Protein AF-A0A2H0VUF0-F1 (afdb_monomer_lite)

Foldseek 3Di:
DDDDDDDDDDDDPDDDDPPPPPPPDDPDPPVPWDFPVVLVVVVLVVVVVVLVPDDPVVNVVLLVVLVVVCVVVCVPVDDDDPDDDDSSRSSSVVVLLVQLVCLQVLLCVLQVNGDRTAHHDDPCVVVQQQDADLLQHCDADPVRHGDGLVNFKGKHKDALSCFFQQSVQPVTQVVSQCVPDDPQFRQRHEDADDPQCCVVGGRDGDDHTWMKIKTLAFGPPQALDAPVVQQVSQVVSCVSVVAPKDFAAPSRVSRCQSSNCSRPVDGSHDQPDVVVVGRWAKEFHPDWGFDDPPPDPPPPPPDDPDDGDTFTWIWTGGDRHYIYIDGPSSGSHRRYGTMIMGID

Sequence (344 aa):
MASISNVAHVYSGRGYIPEDEEKEQEPVSRANWITPQKQLSLAKEMAYTKLDSLPDILKESVIDHAIKSASEDSNTFNARLKTIPSLQDLTIKRLLNLSPIMDWYKALNRLNILPKKIPPLPENILHILEGPCPIYGDQKKEDGTNFKVKDTHVLYLIPEELKSLNHFEREISKPYGQTNYFIFRNPLQFHYFRNEDRPEHGDKPFADTHWVLMSKDVLPCSRKKSWETQVDLVDNLAKKAFAKYKIPSLQEAFAVMLLHKVATGESLYQKGDCENGVRWTYTRVNETAKHPPRTGVWADDTRVNETAKNSHMIVGASFPNGVSVNSDYGRNDEHYGVAALRRF

pLDDT: mean 79.13, std 19.54, range [29.5, 98.19]

Radius of gyration: 22.96 Å; chains: 1; bounding box: 58×69×71 Å

Secondary structure (DSSP, 8-state):
------------------TTS----PPPPGGG-B-HHHHHHHHHHHHHHHHHTS-HHHHHHHHHHHHHHHHHGGGG--S--SSPPPHHHHHHHHHHHH-GGGHHHHHHHHTT---SSBPPPPTTHHHHHHSBPTTTTTPBPTTSPBPBHHHHEEEEEE-GGG-BHHHIIIIIIHHHHHHHS-TT--TTSBSS--TTTHHHHTSSBPPSSEEEEEESSPPTT-TT--HHHHHHHHHHHHHHHTS-EEPPPHHHHHHHHHHHHHHHSS-SSPPPPGGGT----EEEEEEEE-PPP-----TTS-------PPEEEEEE--SSS-BEEEE-TT---TTEEE--EEE-

Structure (mmCIF, N/CA/C/O backbone):
data_AF-A0A2H0VUF0-F1
#
_entry.id   AF-A0A2H0VUF0-F1
#
loop_
_atom_site.group_PDB
_atom_site.id
_atom_site.type_symbol
_atom_site.label_atom_id
_atom_site.label_alt_id
_atom_site.label_comp_id
_atom_site.label_asym_id
_atom_site.label_entity_id
_atom_site.label_seq_id
_atom_site.pdbx_PDB_ins_code
_atom_site.Cartn_x
_atom_site.Cartn_y
_atom_site.Cartn_z
_atom_site.occupancy
_atom_site.B_iso_or_equiv
_atom_site.auth_seq_id
_atom_site.auth_comp_id
_atom_site.auth_asym_id
_atom_site.auth_atom_id
_atom_site.pdbx_PDB_model_num
ATOM 1 N N . MET A 1 1 ? -10.910 -25.271 55.583 1.00 37.22 1 MET A N 1
ATOM 2 C CA . MET A 1 1 ? -10.229 -24.746 54.381 1.00 37.22 1 MET A CA 1
ATOM 3 C C . MET A 1 1 ? -11.091 -25.064 53.169 1.00 37.22 1 MET A C 1
ATOM 5 O O . MET A 1 1 ? -11.058 -26.192 52.705 1.00 37.22 1 MET A O 1
ATOM 9 N N . ALA A 1 2 ? -11.904 -24.114 52.709 1.00 31.16 2 ALA A N 1
ATOM 10 C CA . ALA A 1 2 ? -12.678 -24.242 51.476 1.00 31.16 2 ALA A CA 1
ATOM 11 C C . ALA A 1 2 ? -12.254 -23.095 50.553 1.00 31.16 2 ALA A C 1
ATOM 13 O O . ALA A 1 2 ? -12.378 -21.930 50.925 1.00 31.16 2 ALA A O 1
ATOM 14 N N . SER A 1 3 ? -11.662 -23.441 49.410 1.00 29.58 3 SER A N 1
ATOM 15 C CA . SER A 1 3 ? -11.181 -22.493 48.406 1.00 29.58 3 SER A CA 1
ATOM 16 C C . SER A 1 3 ? -12.311 -22.206 47.422 1.00 29.58 3 SER A C 1
ATOM 18 O O . SER A 1 3 ? -12.806 -23.122 46.766 1.00 29.58 3 SER A O 1
ATOM 20 N N . ILE A 1 4 ? -12.739 -20.947 47.351 1.00 30.83 4 ILE A N 1
ATOM 21 C CA . ILE A 1 4 ? -13.707 -20.457 46.369 1.00 30.83 4 ILE A CA 1
ATOM 22 C C . ILE A 1 4 ? -12.899 -19.973 45.161 1.00 30.83 4 ILE A C 1
ATOM 24 O O . ILE A 1 4 ? -12.195 -18.967 45.233 1.00 30.83 4 ILE A O 1
ATOM 28 N N . SER A 1 5 ? -12.974 -20.720 44.060 1.00 30.02 5 SER A N 1
ATOM 29 C CA . SER A 1 5 ? -12.427 -20.325 42.762 1.00 30.02 5 SER A CA 1
ATOM 30 C C . SER A 1 5 ? -13.420 -19.387 42.073 1.00 30.02 5 SER A C 1
ATOM 32 O O . SER A 1 5 ? -14.469 -19.816 41.598 1.00 30.02 5 SER A O 1
ATOM 34 N N . ASN A 1 6 ? -13.096 -18.093 42.045 1.00 29.50 6 ASN A N 1
ATOM 35 C CA . ASN A 1 6 ? -13.794 -17.110 41.223 1.00 29.50 6 ASN A CA 1
ATOM 36 C C . ASN A 1 6 ? -13.255 -17.187 39.790 1.00 29.50 6 ASN A C 1
ATOM 38 O O . ASN A 1 6 ? -12.194 -16.644 39.487 1.00 29.50 6 ASN A O 1
ATOM 42 N N . VAL A 1 7 ? -13.999 -17.846 38.904 1.00 31.95 7 VAL A N 1
ATOM 43 C CA . VAL A 1 7 ? -13.791 -17.748 37.457 1.00 31.95 7 VAL A CA 1
ATOM 44 C C . VAL A 1 7 ? -14.595 -16.551 36.959 1.00 31.95 7 VAL A C 1
ATOM 46 O O . VAL A 1 7 ? -15.813 -16.615 36.807 1.00 31.95 7 VAL A O 1
ATOM 49 N N . ALA A 1 8 ? -13.909 -15.431 36.737 1.00 30.67 8 ALA A N 1
ATOM 50 C CA . ALA A 1 8 ? -14.483 -14.279 36.059 1.00 30.67 8 ALA A CA 1
ATOM 51 C C . ALA A 1 8 ? -14.642 -14.607 34.565 1.00 30.67 8 ALA A C 1
ATOM 53 O O . ALA A 1 8 ? -13.665 -14.664 33.819 1.00 30.67 8 ALA A O 1
ATOM 54 N N . HIS A 1 9 ? -15.881 -14.822 34.124 1.00 30.23 9 HIS A N 1
ATOM 55 C CA . HIS A 1 9 ? -16.218 -14.831 32.704 1.00 30.23 9 HIS A CA 1
ATOM 56 C C . HIS A 1 9 ? -16.116 -13.402 32.161 1.00 30.23 9 HIS A C 1
ATOM 58 O O . HIS A 1 9 ? -17.008 -12.577 32.353 1.00 30.23 9 HIS A O 1
ATOM 64 N N . VAL A 1 10 ? -15.010 -13.111 31.479 1.00 34.31 10 VAL A N 1
ATOM 65 C CA . VAL A 1 10 ? -14.850 -11.886 30.694 1.00 34.31 10 VAL A CA 1
ATOM 66 C C . VAL A 1 10 ? -15.679 -12.040 29.418 1.00 34.31 10 VAL A C 1
ATOM 68 O O . VAL A 1 10 ? -15.301 -12.759 28.493 1.00 34.31 10 VAL A O 1
ATOM 71 N N . TYR A 1 11 ? -16.838 -11.383 29.383 1.00 32.16 11 TYR A N 1
ATOM 72 C CA . TYR A 1 11 ? -17.612 -11.187 28.161 1.00 32.16 11 TYR A CA 1
ATOM 73 C C . TYR A 1 11 ? -16.834 -10.243 27.234 1.00 32.16 11 TYR A C 1
ATOM 75 O O . TYR A 1 11 ? -16.715 -9.050 27.504 1.00 32.16 11 TYR A O 1
ATOM 83 N N . SER A 1 12 ? -16.293 -10.781 26.140 1.00 37.97 12 SER A N 1
ATOM 84 C CA . SER A 1 12 ? -15.781 -9.978 25.029 1.00 37.97 12 SER A CA 1
ATOM 85 C C . SER A 1 12 ? -16.974 -9.390 24.277 1.00 37.97 12 SER A C 1
ATOM 87 O O . SER A 1 12 ? -17.679 -10.085 23.545 1.00 37.97 12 SER A O 1
ATOM 89 N N . GLY A 1 13 ? -17.241 -8.105 24.503 1.00 34.88 13 GLY A N 1
ATOM 90 C CA . GLY A 1 13 ? -18.233 -7.351 23.746 1.00 34.88 13 GLY A CA 1
ATOM 91 C C . GLY A 1 13 ? -17.797 -7.241 22.289 1.00 34.88 13 GLY A C 1
ATOM 92 O O . GLY A 1 13 ? -17.068 -6.323 21.927 1.00 34.88 13 GLY A O 1
ATOM 93 N N . ARG A 1 14 ? -18.233 -8.181 21.445 1.00 39.56 14 ARG A N 1
ATOM 94 C CA . ARG A 1 14 ? -18.179 -8.004 19.993 1.00 39.56 14 ARG A CA 1
ATOM 95 C C . ARG A 1 14 ? -19.089 -6.831 19.652 1.00 39.56 14 ARG A C 1
ATOM 97 O O . ARG A 1 14 ? -20.293 -6.903 19.886 1.00 39.56 14 ARG A O 1
ATOM 104 N N . GLY A 1 15 ? -18.511 -5.754 19.124 1.00 39.97 15 GLY A N 1
ATOM 105 C CA . GLY A 1 15 ? -19.289 -4.718 18.455 1.00 39.97 15 GLY A CA 1
ATOM 106 C C . GLY A 1 15 ? -20.131 -5.380 17.368 1.00 39.97 15 GLY A C 1
ATOM 107 O O . GLY A 1 15 ? -19.592 -6.053 16.493 1.00 39.97 15 GLY A O 1
ATOM 108 N N . TYR A 1 16 ? -21.448 -5.255 17.487 1.00 37.12 16 TYR A N 1
ATOM 109 C CA . TYR A 1 16 ? -22.404 -5.720 16.494 1.00 37.12 16 TYR A CA 1
ATOM 110 C C . TYR A 1 16 ? -22.260 -4.826 15.258 1.00 37.12 16 TYR A C 1
ATOM 112 O O . TYR A 1 16 ? -22.666 -3.666 15.287 1.00 37.12 16 TYR A O 1
ATOM 120 N N . ILE A 1 17 ? -21.623 -5.340 14.207 1.00 47.91 17 ILE A N 1
ATOM 121 C CA . ILE A 1 17 ? -21.703 -4.764 12.863 1.00 47.91 17 ILE A CA 1
ATOM 122 C C . ILE A 1 17 ? -22.868 -5.500 12.189 1.00 47.91 17 ILE A C 1
ATOM 124 O O . ILE A 1 17 ? -22.832 -6.732 12.166 1.00 47.91 17 ILE A O 1
ATOM 128 N N . PRO A 1 18 ? -23.919 -4.807 11.717 1.00 44.19 18 PRO A N 1
ATOM 129 C CA . PRO A 1 18 ? -25.042 -5.456 11.051 1.00 44.19 18 PRO A CA 1
ATOM 130 C C . PRO A 1 18 ? -24.546 -6.291 9.863 1.00 44.19 18 PRO A C 1
ATOM 132 O O . PRO A 1 18 ? -23.874 -5.763 8.979 1.00 44.19 18 PRO A O 1
ATOM 135 N N . GLU A 1 19 ? -24.891 -7.581 9.836 1.00 51.00 19 GLU A N 1
ATOM 136 C CA . GLU A 1 19 ? -24.482 -8.533 8.784 1.00 51.00 19 GLU A CA 1
ATOM 137 C C . GLU A 1 19 ? -24.932 -8.106 7.369 1.00 51.00 19 GLU A C 1
ATOM 139 O O . GLU A 1 19 ? -24.391 -8.586 6.375 1.00 51.00 19 GLU A O 1
ATOM 144 N N . ASP A 1 20 ? -25.873 -7.161 7.268 1.00 44.78 20 ASP A N 1
ATOM 145 C CA . ASP A 1 20 ? -26.464 -6.702 6.009 1.00 44.78 20 ASP A CA 1
ATOM 146 C C . ASP A 1 20 ? -25.754 -5.498 5.350 1.00 44.78 20 ASP A C 1
ATOM 148 O O . ASP A 1 20 ? -26.046 -5.195 4.191 1.00 44.78 20 ASP A O 1
ATOM 152 N N . GLU A 1 21 ? -24.812 -4.818 6.023 1.00 47.69 21 GLU A N 1
ATOM 153 C CA . GLU A 1 21 ? -24.176 -3.587 5.498 1.00 47.69 21 GLU A CA 1
ATOM 154 C C . GLU A 1 21 ? -22.804 -3.788 4.827 1.00 47.69 21 GLU A C 1
ATOM 156 O O . GLU A 1 21 ? -22.289 -2.866 4.195 1.00 47.69 21 GLU A O 1
ATOM 161 N N . GLU A 1 22 ? -22.222 -4.989 4.877 1.00 51.69 22 GLU A N 1
ATOM 162 C CA . GLU A 1 22 ? -20.955 -5.300 4.191 1.00 51.69 22 GLU A CA 1
ATOM 163 C C . GLU A 1 22 ? -21.120 -6.327 3.063 1.00 51.69 22 GLU A C 1
ATOM 165 O O . GLU A 1 22 ? -20.242 -7.158 2.819 1.00 51.69 22 GLU A O 1
ATOM 170 N N . LYS A 1 23 ? -22.218 -6.246 2.294 1.00 54.22 23 LYS A N 1
ATOM 171 C CA . LYS A 1 23 ? -22.179 -6.809 0.937 1.00 54.22 23 LYS A CA 1
ATOM 172 C C . LYS A 1 23 ? -21.043 -6.118 0.201 1.00 54.22 23 LYS A C 1
ATOM 174 O O . LYS A 1 23 ? -21.065 -4.905 0.005 1.00 54.22 23 LYS A O 1
ATOM 179 N N . GLU A 1 24 ? -20.028 -6.902 -0.139 1.00 59.16 24 GLU A N 1
ATOM 180 C CA . GLU A 1 24 ? -18.867 -6.421 -0.866 1.00 59.16 24 GLU A CA 1
ATOM 181 C C . GLU A 1 24 ? -19.310 -5.587 -2.053 1.00 59.16 24 GLU A C 1
ATOM 183 O O . GLU A 1 24 ? -20.155 -6.010 -2.845 1.00 59.16 24 GLU A O 1
ATOM 188 N N . GLN A 1 25 ? -18.747 -4.387 -2.149 1.00 64.56 25 GLN A N 1
ATOM 189 C CA . GLN A 1 25 ? -19.034 -3.520 -3.268 1.00 64.56 25 GLN A CA 1
ATOM 190 C C . GLN A 1 25 ? -18.570 -4.243 -4.533 1.00 64.56 25 GLN A C 1
ATOM 192 O O . GLN A 1 25 ? -17.381 -4.530 -4.694 1.00 64.56 25 GLN A O 1
ATOM 197 N N . GLU A 1 26 ? -19.524 -4.600 -5.394 1.00 72.56 26 GLU A N 1
ATOM 198 C CA . GLU A 1 26 ? -19.204 -5.189 -6.686 1.00 72.56 26 GLU A CA 1
ATOM 199 C C . GLU A 1 26 ? -18.249 -4.259 -7.445 1.00 72.56 26 GLU A C 1
ATOM 201 O O . GLU A 1 26 ? -18.339 -3.032 -7.300 1.00 72.56 26 GLU A O 1
ATOM 206 N N . PRO A 1 27 ? -17.329 -4.816 -8.255 1.00 74.56 27 PRO A N 1
ATOM 207 C CA . PRO A 1 27 ? -16.380 -4.012 -9.004 1.00 74.56 27 PRO A CA 1
ATOM 208 C C . PRO A 1 27 ? -17.119 -2.937 -9.801 1.00 74.56 27 PRO A C 1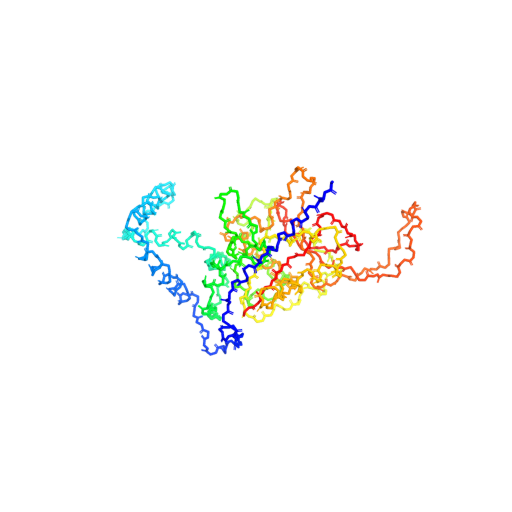
ATOM 210 O O . PRO A 1 27 ? -17.944 -3.220 -10.673 1.00 74.56 27 PRO A O 1
ATOM 213 N N . VAL A 1 28 ? -16.819 -1.676 -9.485 1.00 80.31 28 VAL A N 1
ATOM 214 C CA . VAL A 1 28 ? -17.495 -0.535 -10.094 1.00 80.31 28 VAL A CA 1
ATOM 215 C C . VAL A 1 28 ? -17.166 -0.506 -11.583 1.00 80.31 28 VAL A C 1
ATOM 217 O O . VAL A 1 28 ? -16.003 -0.373 -11.977 1.00 80.31 28 VAL A O 1
ATOM 220 N N . SER A 1 29 ? -18.205 -0.588 -12.418 1.00 87.19 29 SER A N 1
ATOM 221 C CA . SER A 1 29 ? -18.072 -0.474 -13.872 1.00 87.19 29 SER A CA 1
ATOM 222 C C . SER A 1 29 ? -17.232 0.747 -14.255 1.00 87.19 29 SER A C 1
ATOM 224 O O . SER A 1 29 ? -17.455 1.849 -13.744 1.00 87.19 29 SER A O 1
ATOM 226 N N . ARG A 1 30 ? -16.309 0.581 -15.217 1.00 89.62 30 ARG A N 1
ATOM 227 C CA . ARG A 1 30 ? -15.470 1.676 -15.748 1.00 89.62 30 ARG A CA 1
ATOM 228 C C . ARG A 1 30 ? -16.295 2.871 -16.250 1.00 89.62 30 ARG A C 1
ATOM 230 O O . ARG A 1 30 ? -15.797 3.996 -16.271 1.00 89.62 30 ARG A O 1
ATOM 237 N N . ALA A 1 31 ? -17.561 2.656 -16.617 1.00 89.69 31 ALA A N 1
ATOM 238 C CA . ALA A 1 31 ? -18.488 3.726 -16.988 1.00 89.69 31 ALA A CA 1
ATOM 239 C C . ALA A 1 31 ? -18.742 4.727 -15.843 1.00 89.69 31 ALA A C 1
ATOM 241 O O . ALA A 1 31 ? -18.907 5.919 -16.102 1.00 89.69 31 ALA A O 1
ATOM 242 N N . ASN A 1 32 ? -18.696 4.259 -14.592 1.00 92.31 32 ASN A N 1
ATOM 243 C CA . ASN A 1 32 ? -18.961 5.041 -13.382 1.00 92.31 32 ASN A CA 1
ATOM 244 C C . ASN A 1 32 ? -17.692 5.660 -12.772 1.00 92.31 32 ASN A C 1
ATOM 246 O O . ASN A 1 32 ? -17.761 6.329 -11.742 1.00 92.31 32 ASN A O 1
ATOM 250 N N . TRP A 1 33 ? -16.526 5.453 -13.392 1.00 95.81 33 TRP A N 1
ATOM 251 C CA . TRP A 1 33 ? -15.281 6.056 -12.928 1.00 95.81 33 TRP A CA 1
ATOM 252 C C . TRP A 1 33 ? -15.316 7.578 -13.063 1.00 95.81 33 TRP A C 1
ATOM 254 O O . TRP A 1 33 ? -15.794 8.139 -14.056 1.00 95.81 33 TRP A O 1
ATOM 264 N N . ILE A 1 34 ? -14.753 8.251 -12.065 1.00 96.12 34 ILE A N 1
ATOM 265 C CA . ILE A 1 34 ? -14.745 9.708 -11.944 1.00 96.12 34 ILE A CA 1
ATOM 266 C C . ILE A 1 34 ? -13.346 10.269 -12.187 1.00 96.12 34 ILE A C 1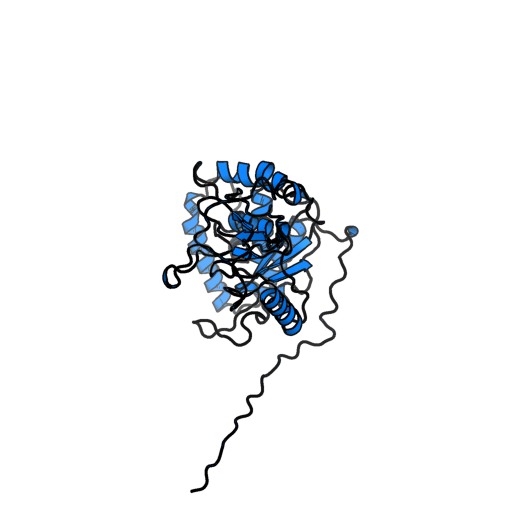
ATOM 268 O O . ILE A 1 34 ? -12.363 9.537 -12.204 1.00 96.12 34 ILE A O 1
ATOM 272 N N . THR A 1 35 ? -13.228 11.578 -12.398 1.00 96.06 35 THR A N 1
ATOM 273 C CA . THR A 1 35 ? -11.907 12.212 -12.500 1.00 96.06 35 THR A CA 1
ATOM 274 C C . THR A 1 35 ? -11.255 12.317 -11.116 1.00 96.06 35 THR A C 1
ATOM 276 O O . THR A 1 35 ? -11.971 12.475 -10.118 1.00 96.06 35 THR A O 1
ATOM 279 N N . PRO A 1 36 ? -9.911 12.319 -11.018 1.00 93.44 36 PRO A N 1
ATOM 280 C CA . PRO A 1 36 ? -9.224 12.575 -9.752 1.00 93.44 36 PRO A CA 1
ATOM 281 C C . PRO A 1 36 ? -9.651 13.884 -9.076 1.00 93.44 36 PRO A C 1
ATOM 283 O O . PRO A 1 36 ? -9.771 13.939 -7.855 1.00 93.44 36 PRO A O 1
ATOM 286 N N . GLN A 1 37 ? -9.934 14.934 -9.856 1.00 89.81 37 GLN A N 1
ATOM 287 C CA . GLN A 1 37 ? -10.411 16.217 -9.334 1.00 89.81 37 GLN A CA 1
ATOM 288 C C . GLN A 1 37 ? -11.807 16.094 -8.725 1.00 89.81 37 GLN A C 1
ATOM 290 O O . GLN A 1 37 ? -12.051 16.654 -7.662 1.00 89.81 37 GLN A O 1
ATOM 295 N N . LYS A 1 38 ? -12.708 15.327 -9.354 1.00 92.25 38 LYS A N 1
ATOM 296 C CA . LYS A 1 38 ? -14.031 15.059 -8.784 1.00 92.25 38 LYS A CA 1
ATOM 297 C C . LYS A 1 38 ? -13.911 14.260 -7.483 1.00 92.25 38 LYS A C 1
ATOM 299 O O . LYS A 1 38 ? -14.555 14.625 -6.508 1.00 92.25 38 LYS A O 1
ATOM 304 N N . GLN A 1 39 ? -13.043 13.246 -7.428 1.00 91.44 39 GLN A N 1
ATOM 305 C CA . GLN A 1 39 ? -12.783 12.497 -6.190 1.00 91.44 39 GLN A CA 1
ATOM 306 C C . GLN A 1 39 ? -12.227 13.395 -5.074 1.00 91.44 39 GLN A C 1
ATOM 308 O O . GLN A 1 39 ? -12.631 13.263 -3.921 1.00 91.44 39 GLN A O 1
ATOM 313 N N . LEU A 1 40 ? -11.326 14.322 -5.416 1.00 86.12 40 LEU A N 1
ATOM 314 C CA . LEU A 1 40 ? -10.783 15.313 -4.486 1.00 86.12 40 LEU A CA 1
ATOM 315 C C . LEU A 1 40 ? -11.872 16.264 -3.967 1.00 86.12 40 LEU A C 1
ATOM 317 O O . LEU A 1 40 ? -11.861 16.598 -2.785 1.00 86.12 40 LEU A O 1
ATOM 321 N N . SER A 1 41 ? -12.801 16.701 -4.821 1.00 85.56 41 SER A N 1
ATOM 322 C CA . SER A 1 41 ? -13.945 17.521 -4.400 1.00 85.56 41 SER A CA 1
ATOM 323 C C . SER A 1 41 ? -14.872 16.766 -3.449 1.00 85.56 41 SER A C 1
ATOM 325 O O . SER A 1 41 ? -15.243 17.314 -2.419 1.00 85.56 41 SER A O 1
ATOM 327 N N . LEU A 1 42 ? -15.154 15.488 -3.714 1.00 86.88 42 LEU A N 1
ATOM 328 C CA . LEU A 1 42 ? -15.938 14.654 -2.797 1.00 86.88 42 LEU A CA 1
ATOM 329 C C . LEU A 1 42 ? -15.229 14.486 -1.444 1.00 86.88 42 LEU A C 1
ATOM 331 O O . LEU A 1 42 ? -15.828 14.685 -0.394 1.00 86.88 42 LEU A O 1
ATOM 335 N N . ALA A 1 43 ? -13.921 14.207 -1.451 1.00 82.06 43 ALA A N 1
ATOM 336 C CA . ALA A 1 43 ? -13.138 14.100 -0.218 1.00 82.06 43 ALA A CA 1
ATOM 337 C C . ALA A 1 43 ? -13.104 15.422 0.573 1.00 82.06 43 ALA A C 1
ATOM 339 O O . ALA A 1 43 ? -13.109 15.411 1.805 1.00 82.06 43 ALA A O 1
ATOM 340 N N . LYS A 1 44 ? -13.095 16.563 -0.130 1.00 78.25 44 LYS A N 1
ATOM 341 C CA . LYS A 1 44 ? -13.245 17.897 0.463 1.00 78.25 44 LYS A CA 1
ATOM 342 C C . LYS A 1 44 ? -14.590 18.052 1.144 1.00 78.25 44 LYS A C 1
ATOM 344 O O . LYS A 1 44 ? -14.604 18.396 2.317 1.00 78.25 44 LYS A O 1
ATOM 349 N N . GLU A 1 45 ? -15.686 17.792 0.440 1.00 81.50 45 GLU A N 1
ATOM 350 C CA . GLU A 1 45 ? -17.049 17.878 0.981 1.00 81.50 45 GLU A CA 1
ATOM 351 C C . GLU A 1 45 ? -17.204 17.016 2.237 1.00 81.50 45 GLU A C 1
ATOM 353 O O . GLU A 1 45 ? -17.691 17.483 3.261 1.00 81.50 45 GLU A O 1
ATOM 358 N N . MET A 1 46 ? -16.661 15.800 2.222 1.00 76.50 46 MET A N 1
ATOM 359 C CA . MET A 1 46 ? -16.662 14.919 3.390 1.00 76.50 46 MET A CA 1
ATOM 360 C C . MET A 1 46 ? -15.863 15.504 4.570 1.00 76.50 46 MET A C 1
ATOM 362 O O . MET A 1 46 ? -16.263 15.372 5.729 1.00 76.50 46 MET A O 1
ATOM 366 N N . ALA A 1 47 ? -14.738 16.173 4.296 1.00 74.19 47 ALA A N 1
ATOM 367 C CA . ALA A 1 47 ? -13.966 16.878 5.317 1.00 74.19 47 ALA A CA 1
ATOM 368 C C . ALA A 1 47 ? -14.703 18.117 5.853 1.00 74.19 47 ALA A C 1
ATOM 370 O O . ALA A 1 47 ? -14.638 18.367 7.056 1.00 74.19 47 ALA A O 1
ATOM 371 N N . TYR A 1 48 ? -15.425 18.848 4.996 1.00 71.62 48 TYR A N 1
ATOM 372 C CA . TYR A 1 48 ? -16.291 19.962 5.391 1.00 71.62 48 TYR A CA 1
ATOM 373 C C . TYR A 1 48 ? -17.369 19.501 6.366 1.00 71.62 48 TYR A C 1
ATOM 375 O O . TYR A 1 48 ? -17.439 20.020 7.474 1.00 71.62 48 TYR A O 1
ATOM 383 N N . THR A 1 49 ? -18.131 18.462 6.016 1.00 77.19 49 THR A N 1
ATOM 384 C CA . THR A 1 49 ? -19.178 17.923 6.896 1.00 77.19 49 THR A CA 1
ATOM 385 C C . THR A 1 49 ? -18.617 17.517 8.260 1.00 77.19 49 THR A C 1
ATOM 387 O O . THR A 1 49 ? -19.233 17.762 9.296 1.00 77.19 49 THR A O 1
ATOM 390 N N . LYS A 1 50 ? -17.409 16.939 8.286 1.00 72.56 50 LYS A N 1
ATOM 391 C CA . LYS A 1 50 ? -16.737 16.579 9.538 1.00 72.56 50 LYS A CA 1
ATOM 392 C C . LYS A 1 50 ? -16.307 17.803 10.346 1.00 72.56 50 LYS A C 1
ATOM 394 O O . LYS A 1 50 ? -16.484 17.799 11.561 1.00 72.56 50 LYS A O 1
ATOM 399 N N . LEU A 1 51 ? -15.752 18.829 9.702 1.00 72.38 51 LEU A N 1
ATOM 400 C CA . LEU A 1 51 ? -15.381 20.083 10.361 1.00 72.38 51 LEU A CA 1
ATOM 401 C C . LEU A 1 51 ? -16.614 20.768 10.957 1.00 72.38 51 LEU A C 1
ATOM 403 O O . LEU A 1 51 ? -16.574 21.179 12.112 1.00 72.38 51 LEU A O 1
ATOM 407 N N . ASP A 1 52 ? -17.718 20.821 10.213 1.00 77.44 52 ASP A N 1
ATOM 408 C CA . ASP A 1 52 ? -18.967 21.438 10.665 1.00 77.44 52 ASP A CA 1
ATOM 409 C C . ASP A 1 52 ? -19.574 20.714 11.870 1.00 77.44 52 ASP A C 1
ATOM 411 O O . ASP A 1 52 ? -20.136 21.367 12.752 1.00 77.44 52 ASP A O 1
ATOM 415 N N . SER A 1 53 ? -19.379 19.393 11.958 1.00 78.19 53 SER A N 1
ATOM 416 C CA . SER A 1 53 ? -19.807 18.575 13.100 1.00 78.19 53 SER A CA 1
ATOM 417 C C . SER A 1 53 ? -18.980 18.771 14.381 1.00 78.19 53 SER A C 1
ATOM 419 O O . SER A 1 53 ? -19.374 18.275 15.437 1.00 78.19 53 SER A O 1
ATOM 421 N N . LEU A 1 54 ? -17.836 19.469 14.322 1.00 76.00 54 LEU A N 1
ATOM 422 C CA . LEU A 1 54 ? -17.034 19.743 15.516 1.00 76.00 54 LEU A CA 1
ATOM 423 C C . LEU A 1 54 ? -17.683 20.834 16.390 1.00 76.00 54 LEU A C 1
ATOM 425 O O . LEU A 1 54 ? -18.231 21.801 15.858 1.00 76.00 54 LEU A O 1
ATOM 429 N N . PRO A 1 55 ? -17.567 20.739 17.728 1.00 81.19 55 PRO A N 1
ATOM 430 C CA . PRO A 1 55 ? -17.854 21.852 18.631 1.00 81.19 55 PRO A CA 1
ATOM 431 C C . PRO A 1 55 ? -17.061 23.109 18.247 1.00 81.19 55 PRO A C 1
ATOM 433 O O . PRO A 1 55 ? -15.885 23.005 17.895 1.00 81.19 55 PRO A O 1
ATOM 436 N N . ASP A 1 56 ? -17.660 24.294 18.376 1.00 78.12 56 ASP A N 1
ATOM 437 C CA . ASP A 1 56 ? -17.047 25.557 17.923 1.00 78.12 56 ASP A CA 1
ATOM 438 C C . ASP A 1 56 ? -15.690 25.847 18.588 1.00 78.12 56 ASP A C 1
ATOM 440 O O . ASP A 1 56 ? -14.751 26.277 17.922 1.00 78.12 56 ASP A O 1
ATOM 444 N N . ILE A 1 57 ? -15.529 25.458 19.857 1.00 71.88 57 ILE A N 1
ATOM 445 C CA . ILE A 1 57 ? -14.262 25.556 20.606 1.00 71.88 57 ILE A CA 1
ATOM 446 C C . ILE A 1 57 ? -13.133 24.755 19.924 1.00 71.88 57 ILE A C 1
ATOM 448 O O . ILE A 1 57 ? -11.974 25.169 19.912 1.00 71.88 57 ILE A O 1
ATOM 452 N N . LEU A 1 58 ? -13.455 23.601 19.331 1.00 70.50 58 LEU A N 1
ATOM 453 C CA . LEU A 1 58 ? -12.481 22.783 18.604 1.00 70.50 58 LEU A CA 1
ATOM 454 C C . LEU A 1 58 ? -12.234 23.311 17.188 1.00 70.50 58 LEU A C 1
ATOM 456 O O . LEU A 1 58 ? -11.120 23.169 16.685 1.00 70.50 58 LEU A O 1
ATOM 460 N N . LYS A 1 59 ? -13.230 23.945 16.555 1.00 70.94 59 LYS A N 1
ATOM 461 C CA . LYS A 1 59 ? -13.049 24.596 15.248 1.00 70.94 59 LYS A CA 1
ATOM 462 C C . LYS A 1 59 ? -12.021 25.721 15.342 1.00 70.94 59 LYS A C 1
ATOM 464 O O . LYS A 1 59 ? -11.096 25.741 14.535 1.00 70.94 59 LYS A O 1
ATOM 469 N N . GLU A 1 60 ? -12.134 26.590 16.347 1.00 69.81 60 GLU A N 1
ATOM 470 C CA . GLU A 1 60 ? -11.183 27.689 16.571 1.00 69.81 60 GLU A CA 1
ATOM 471 C C . GLU A 1 60 ? -9.759 27.170 16.802 1.00 69.81 60 GLU A C 1
ATOM 473 O O . GLU A 1 60 ? -8.828 27.612 16.134 1.00 69.81 60 GLU A O 1
ATOM 478 N N . SER A 1 61 ? -9.587 26.135 17.632 1.00 71.94 61 SER A N 1
ATOM 479 C CA . SER A 1 61 ? -8.271 25.521 17.869 1.00 71.94 61 SER A CA 1
ATOM 480 C C . SER A 1 61 ? -7.634 24.936 16.597 1.00 71.94 61 SER A C 1
ATOM 482 O O . SER A 1 61 ? -6.435 25.106 16.353 1.00 71.94 61 SER A O 1
ATOM 484 N N . VAL A 1 62 ? -8.426 24.265 15.752 1.00 66.44 62 VAL A N 1
ATOM 485 C CA . VAL A 1 62 ? -7.954 23.706 14.472 1.00 66.44 62 VAL A CA 1
ATOM 486 C C . VAL A 1 62 ? -7.557 24.819 13.496 1.00 66.44 62 VAL A C 1
ATOM 488 O O . VAL A 1 62 ? -6.534 24.699 12.811 1.00 66.44 62 VAL A O 1
ATOM 491 N N . ILE A 1 63 ? -8.337 25.901 13.455 1.00 65.94 63 ILE A N 1
ATOM 492 C CA . ILE A 1 63 ? -8.083 27.087 12.631 1.00 65.94 63 ILE A CA 1
ATOM 493 C C . ILE A 1 63 ? -6.801 27.796 13.086 1.00 65.94 63 ILE A C 1
ATOM 495 O O . ILE A 1 63 ? -5.918 28.034 12.261 1.00 65.94 63 ILE A O 1
ATOM 499 N N . ASP A 1 64 ? -6.632 28.050 14.383 1.00 69.31 64 ASP A N 1
ATOM 500 C CA . ASP A 1 64 ? -5.450 28.720 14.939 1.00 69.31 64 ASP A CA 1
ATOM 501 C C . ASP A 1 64 ? -4.170 27.936 14.671 1.00 69.31 64 ASP A C 1
ATOM 503 O O . ASP A 1 64 ? -3.151 28.489 14.239 1.00 69.31 64 ASP A O 1
ATOM 507 N N . HIS A 1 65 ? -4.229 26.612 14.841 1.00 64.06 65 HIS A N 1
ATOM 508 C CA . HIS A 1 65 ? -3.107 25.764 14.479 1.00 64.06 65 HIS A CA 1
ATOM 509 C C . HIS A 1 65 ? -2.808 25.926 12.981 1.00 64.06 65 HIS A C 1
ATOM 511 O O . HIS A 1 65 ? -1.633 25.995 12.598 1.00 64.06 65 HIS A O 1
ATOM 517 N N . ALA A 1 66 ? -3.836 25.921 12.112 1.00 61.38 66 ALA A N 1
ATOM 518 C CA . ALA A 1 66 ? -3.690 26.034 10.654 1.00 61.38 66 ALA A CA 1
ATOM 519 C C . ALA A 1 66 ? -3.040 27.348 10.226 1.00 61.38 66 ALA A C 1
ATOM 521 O O . ALA A 1 66 ? -2.140 27.319 9.386 1.00 61.38 66 ALA A O 1
ATOM 522 N N . ILE A 1 67 ? -3.418 28.454 10.861 1.00 61.47 67 ILE A N 1
ATOM 523 C CA . ILE A 1 67 ? -2.812 29.772 10.660 1.00 61.47 67 ILE A CA 1
ATOM 524 C C . ILE A 1 67 ? -1.329 29.739 11.036 1.00 61.47 67 ILE A C 1
ATOM 526 O O . ILE A 1 67 ? -0.483 30.137 10.233 1.00 61.47 67 ILE A O 1
ATOM 530 N N . LYS A 1 68 ? -0.997 29.202 12.217 1.00 65.25 68 LYS A N 1
ATOM 531 C CA . LYS A 1 68 ? 0.389 29.127 12.699 1.00 65.25 68 LYS A CA 1
ATOM 532 C C . LYS A 1 68 ? 1.289 28.347 11.735 1.00 65.25 68 LYS A C 1
ATOM 534 O O . LYS A 1 68 ? 2.330 28.841 11.318 1.00 65.25 68 LYS A O 1
ATOM 539 N N . SER A 1 69 ? 0.841 27.182 11.282 1.00 55.50 69 SER A N 1
ATOM 540 C CA . SER A 1 69 ? 1.602 26.352 10.339 1.00 55.50 69 SER A CA 1
ATOM 541 C C . SER A 1 69 ? 1.724 26.975 8.944 1.00 55.50 69 SER A C 1
ATOM 543 O O . SER A 1 69 ? 2.779 26.875 8.326 1.00 55.50 69 SER A O 1
ATOM 545 N N . ALA A 1 70 ? 0.684 27.656 8.449 1.00 54.25 70 ALA A N 1
ATOM 546 C CA . ALA A 1 70 ? 0.755 28.371 7.173 1.00 54.25 70 ALA A CA 1
ATOM 547 C C . ALA A 1 70 ? 1.733 29.560 7.224 1.00 54.25 70 ALA A C 1
ATOM 549 O O . ALA A 1 70 ? 2.343 29.895 6.208 1.00 54.25 70 ALA A O 1
ATOM 550 N N . SER A 1 71 ? 1.902 30.177 8.399 1.00 55.31 71 SER A N 1
ATOM 551 C CA . SER A 1 71 ? 2.894 31.235 8.612 1.00 55.31 71 SER A CA 1
ATOM 552 C C . SER A 1 71 ? 4.335 30.702 8.618 1.00 55.31 71 SER A C 1
ATOM 554 O O . SER A 1 71 ? 5.223 31.353 8.067 1.00 55.31 71 SER A O 1
ATOM 556 N N . GLU A 1 72 ? 4.553 29.489 9.136 1.00 57.31 72 GLU A N 1
ATOM 557 C CA . GLU A 1 72 ? 5.858 28.806 9.166 1.00 57.31 72 GLU A CA 1
ATOM 558 C C . GLU A 1 72 ? 6.305 28.336 7.764 1.00 57.31 72 GLU A C 1
ATOM 560 O O . GLU A 1 72 ? 7.479 28.459 7.417 1.00 57.31 72 GLU A O 1
ATOM 565 N N . ASP A 1 73 ? 5.367 27.918 6.904 1.00 49.38 73 ASP A N 1
ATOM 566 C CA . ASP A 1 73 ? 5.627 27.563 5.494 1.00 49.38 73 ASP A CA 1
ATOM 567 C C . ASP A 1 73 ? 5.832 28.793 4.570 1.00 49.38 73 ASP A C 1
ATOM 569 O O . ASP A 1 73 ? 6.131 28.655 3.371 1.00 49.38 73 ASP A O 1
ATOM 573 N N . SER A 1 74 ? 5.670 30.020 5.091 1.00 44.78 74 SER A N 1
ATOM 574 C CA . SER A 1 74 ? 5.557 31.236 4.271 1.00 44.78 74 SER A CA 1
ATOM 575 C C . SER A 1 74 ? 6.858 31.759 3.652 1.00 44.78 74 SER A C 1
ATOM 577 O O . SER A 1 74 ? 6.790 32.599 2.754 1.00 44.78 74 SER A O 1
ATOM 579 N N . ASN A 1 75 ? 8.021 31.170 3.956 1.00 46.59 75 ASN A N 1
ATOM 580 C CA . ASN A 1 75 ? 9.239 31.409 3.162 1.00 46.59 75 ASN A CA 1
ATOM 581 C C . ASN A 1 75 ? 9.090 30.949 1.690 1.00 46.59 75 ASN A C 1
ATOM 583 O O . ASN A 1 75 ? 9.873 31.344 0.828 1.00 46.59 75 ASN A O 1
ATOM 587 N N . THR A 1 76 ? 8.046 30.169 1.380 1.00 42.97 76 THR A N 1
ATOM 588 C CA . THR A 1 76 ? 7.673 29.727 0.023 1.00 42.97 76 THR A CA 1
ATOM 589 C C . THR A 1 76 ? 6.465 30.469 -0.566 1.00 42.97 76 THR A C 1
ATOM 591 O O . THR A 1 76 ? 6.099 30.239 -1.721 1.00 42.97 76 THR A O 1
ATOM 594 N N . PHE A 1 77 ? 5.829 31.372 0.187 1.00 41.09 77 PHE A N 1
ATOM 595 C CA . PHE A 1 77 ? 4.589 32.048 -0.208 1.00 41.09 77 PHE A CA 1
ATOM 596 C C . PHE A 1 77 ? 4.887 33.329 -1.005 1.00 41.09 77 PHE A C 1
ATOM 598 O O . PHE A 1 77 ? 4.555 34.438 -0.603 1.00 41.09 77 PHE A O 1
ATOM 605 N N . ASN A 1 78 ? 5.560 33.183 -2.151 1.00 40.12 78 ASN A N 1
ATOM 606 C CA . ASN A 1 78 ? 5.940 34.310 -3.003 1.00 40.12 78 ASN A CA 1
ATOM 607 C C . ASN A 1 78 ? 4.920 34.581 -4.134 1.00 40.12 78 ASN A C 1
ATOM 609 O O . ASN A 1 78 ? 4.661 33.733 -4.990 1.00 40.12 78 ASN A O 1
ATOM 613 N N . ALA A 1 79 ? 4.386 35.808 -4.132 1.00 40.22 79 ALA A N 1
ATOM 614 C CA . ALA A 1 79 ? 3.961 36.677 -5.246 1.00 40.22 79 ALA A CA 1
ATOM 615 C C . ALA A 1 79 ? 2.989 36.197 -6.359 1.00 40.22 79 ALA A C 1
ATOM 617 O O . ALA A 1 79 ? 2.601 37.020 -7.187 1.00 40.22 79 ALA A O 1
ATOM 618 N N . ARG A 1 80 ? 2.564 34.926 -6.434 1.00 40.47 80 ARG A N 1
ATOM 619 C CA . ARG A 1 80 ? 1.772 34.411 -7.583 1.00 40.47 80 ARG A CA 1
ATOM 620 C C . ARG A 1 80 ? 0.271 34.196 -7.362 1.00 40.47 80 ARG A C 1
ATOM 622 O O . ARG A 1 80 ? -0.422 33.859 -8.320 1.00 40.47 80 ARG A O 1
ATOM 629 N N . LEU A 1 81 ? -0.263 34.421 -6.163 1.00 41.19 81 LEU A N 1
ATOM 630 C CA . LEU A 1 81 ? -1.706 34.324 -5.906 1.00 41.19 81 LEU A CA 1
ATOM 631 C C . LEU A 1 81 ? -2.313 35.730 -5.811 1.00 41.19 81 LEU A C 1
ATOM 633 O O . LEU A 1 81 ? -2.074 36.449 -4.849 1.00 41.19 81 LEU A O 1
ATOM 637 N N . LYS A 1 82 ? -3.101 36.122 -6.825 1.00 46.03 82 LYS A N 1
ATOM 638 C CA . LYS A 1 82 ? -3.856 37.395 -6.858 1.00 46.03 82 LYS A CA 1
ATOM 639 C C . LYS A 1 82 ? -5.050 37.427 -5.887 1.00 46.03 82 LYS A C 1
ATOM 641 O O . LYS A 1 82 ? -5.703 38.457 -5.767 1.00 46.03 82 LYS A O 1
ATOM 646 N N . THR A 1 83 ? -5.332 36.325 -5.198 1.00 46.12 83 THR A N 1
ATOM 647 C CA . THR A 1 83 ? -6.424 36.181 -4.233 1.00 46.12 83 THR A CA 1
ATOM 648 C C . THR A 1 83 ? -5.912 35.454 -2.996 1.00 46.12 83 THR A C 1
ATOM 650 O O . THR A 1 83 ? -5.338 34.369 -3.098 1.00 46.12 83 THR A O 1
ATOM 653 N N . ILE A 1 84 ? -6.108 36.066 -1.828 1.00 51.09 84 ILE A N 1
ATOM 654 C CA . ILE A 1 84 ? -5.842 35.441 -0.531 1.00 51.09 84 ILE A CA 1
ATOM 655 C C . ILE A 1 84 ? -6.900 34.338 -0.357 1.00 51.09 84 ILE A C 1
ATOM 657 O O . ILE A 1 84 ? -8.090 34.657 -0.409 1.00 51.09 84 ILE A O 1
ATOM 661 N N . PRO A 1 85 ? -6.516 33.055 -0.211 1.00 62.84 85 PRO A N 1
ATOM 662 C CA . PRO A 1 85 ? -7.476 31.990 0.071 1.00 62.84 85 PRO A CA 1
ATOM 663 C C . PRO A 1 85 ? -8.212 32.289 1.379 1.00 62.84 85 PRO A C 1
ATOM 665 O O . PRO A 1 85 ? -7.607 32.831 2.306 1.00 62.84 85 PRO A O 1
ATOM 668 N N . SER A 1 86 ? -9.496 31.936 1.475 1.00 72.75 86 SER A N 1
ATOM 669 C CA . SER A 1 86 ? -10.225 32.138 2.728 1.00 72.75 86 SER A CA 1
ATOM 670 C C . SER A 1 86 ? -9.597 31.318 3.864 1.00 72.75 86 SER A C 1
ATOM 672 O O . SER A 1 86 ? -8.905 30.320 3.642 1.00 72.75 86 SER A O 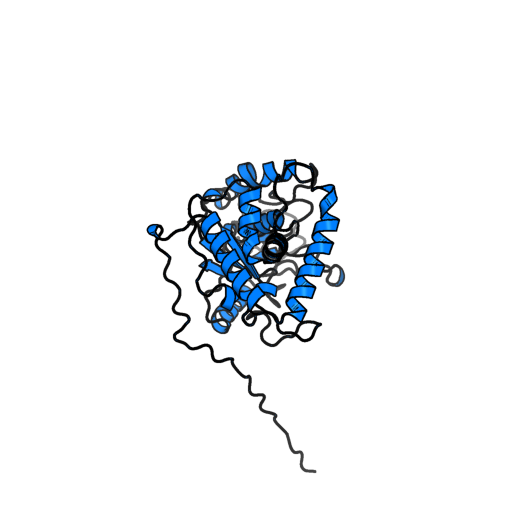1
ATOM 674 N N . LEU A 1 87 ? -9.847 31.719 5.111 1.00 61.66 87 LEU A N 1
ATOM 675 C CA . LEU A 1 87 ? -9.389 30.975 6.289 1.00 61.66 87 LEU A CA 1
ATOM 676 C C . LEU A 1 87 ? -9.925 29.535 6.287 1.00 61.66 87 LEU A C 1
ATOM 678 O O . LEU A 1 87 ? -9.217 28.596 6.656 1.00 61.66 87 LEU A O 1
ATOM 682 N N . GLN A 1 88 ? -11.160 29.363 5.807 1.00 62.59 88 GLN A N 1
ATOM 683 C CA . GLN A 1 88 ? -11.758 28.057 5.567 1.00 62.59 88 GLN A CA 1
ATOM 684 C C . GLN A 1 88 ? -10.931 27.281 4.535 1.00 62.59 88 GLN A C 1
ATOM 686 O O . GLN A 1 88 ? -10.475 26.188 4.855 1.00 62.59 88 GLN A O 1
ATOM 691 N N . ASP A 1 89 ? -10.615 27.860 3.369 1.00 63.31 89 ASP A N 1
ATOM 692 C CA . ASP A 1 89 ? -9.785 27.220 2.330 1.00 63.31 89 ASP A CA 1
ATOM 693 C C . ASP A 1 89 ? -8.408 26.779 2.840 1.00 63.31 89 ASP A C 1
ATOM 695 O O . ASP A 1 89 ? -7.933 25.695 2.489 1.00 63.31 89 ASP A O 1
ATOM 699 N N . LEU A 1 90 ? -7.762 27.588 3.685 1.00 64.31 90 LEU A N 1
ATOM 700 C CA . LEU A 1 90 ? -6.483 27.237 4.311 1.00 64.31 90 LEU A CA 1
ATOM 701 C C . LEU A 1 90 ? -6.637 26.088 5.310 1.00 64.31 90 LEU A C 1
ATOM 703 O O . LEU A 1 90 ? -5.835 25.150 5.299 1.00 64.31 90 LEU A O 1
ATOM 707 N N . THR A 1 91 ? -7.692 26.121 6.122 1.00 61.88 91 THR A N 1
ATOM 708 C CA . THR A 1 91 ? -8.014 25.073 7.099 1.00 61.88 91 THR A CA 1
ATOM 709 C C . THR A 1 91 ? -8.322 23.756 6.398 1.00 61.88 91 THR A C 1
ATOM 711 O O . THR A 1 91 ? -7.832 22.709 6.803 1.00 61.88 91 THR A O 1
ATOM 714 N N . ILE A 1 92 ? -9.043 23.795 5.282 1.00 61.97 92 ILE A N 1
ATOM 715 C CA . ILE A 1 92 ? -9.363 22.620 4.469 1.00 61.97 92 ILE A CA 1
ATOM 716 C C . ILE A 1 92 ? -8.130 22.105 3.759 1.00 61.97 92 ILE A C 1
ATOM 718 O O . ILE A 1 92 ? -7.870 20.909 3.781 1.00 61.97 92 ILE A O 1
ATOM 722 N N . LYS A 1 93 ? -7.330 22.985 3.147 1.00 62.97 93 LYS A N 1
ATOM 723 C CA . LYS A 1 93 ? -6.058 22.586 2.545 1.00 62.97 93 LYS A CA 1
ATOM 724 C C . LYS A 1 93 ? -5.192 21.884 3.582 1.00 62.97 93 LYS A C 1
ATOM 726 O O . LYS A 1 93 ? -4.576 20.871 3.262 1.00 62.97 93 LYS A O 1
ATOM 731 N N . ARG A 1 94 ? -5.213 22.349 4.832 1.00 64.38 94 ARG A N 1
ATOM 732 C CA . ARG A 1 94 ? -4.550 21.662 5.932 1.00 64.38 94 ARG A CA 1
ATOM 733 C C . ARG A 1 94 ? -5.222 20.347 6.312 1.00 64.38 94 ARG A C 1
ATOM 735 O O . ARG A 1 94 ? -4.517 19.358 6.394 1.00 64.38 94 ARG A O 1
ATOM 742 N N . LEU A 1 95 ? -6.538 20.287 6.489 1.00 62.38 95 LEU A N 1
ATOM 743 C CA . LEU A 1 95 ? -7.260 19.049 6.807 1.00 62.38 95 LEU A CA 1
ATOM 744 C C . LEU A 1 95 ? -7.050 17.973 5.735 1.00 62.38 95 LEU A C 1
ATOM 746 O O . LEU A 1 95 ? -6.849 16.811 6.066 1.00 62.38 95 LEU A O 1
ATOM 750 N N . LEU A 1 96 ? -7.009 18.354 4.460 1.00 62.47 96 LEU A N 1
ATOM 751 C CA . LEU A 1 96 ? -6.667 17.469 3.347 1.00 62.47 96 LEU A CA 1
ATOM 752 C C . LEU A 1 96 ? -5.185 17.097 3.341 1.00 62.47 96 LEU A C 1
ATOM 754 O O . LEU A 1 96 ? -4.843 15.960 3.032 1.00 62.47 96 LEU A O 1
ATOM 758 N N . ASN A 1 97 ? -4.296 18.033 3.679 1.00 56.22 97 ASN A N 1
ATOM 759 C CA . ASN A 1 97 ? -2.871 17.742 3.814 1.00 56.22 97 ASN A CA 1
ATOM 760 C C . ASN A 1 97 ? -2.591 16.805 4.994 1.00 56.22 97 ASN A C 1
ATOM 762 O O . ASN A 1 97 ? -1.679 15.992 4.888 1.00 56.22 97 ASN A O 1
ATOM 766 N N . LEU A 1 98 ? -3.387 16.895 6.058 1.00 54.44 98 LEU A N 1
ATOM 767 C CA . LEU A 1 98 ? -3.328 16.062 7.255 1.00 54.44 98 LEU A CA 1
ATOM 768 C C . LEU A 1 98 ? -4.085 14.742 7.096 1.00 54.44 98 LEU A C 1
ATOM 770 O O . LEU A 1 98 ? -3.893 13.845 7.911 1.00 54.44 98 LEU A O 1
ATOM 774 N N . SER A 1 99 ? -4.956 14.614 6.093 1.00 68.94 99 SER A N 1
ATOM 775 C CA . SER A 1 99 ? -5.752 13.407 5.904 1.00 68.94 99 SER A CA 1
ATOM 776 C C . SER A 1 99 ? -4.988 12.388 5.054 1.00 68.94 99 SER A C 1
ATOM 778 O O . SER A 1 99 ? -4.758 12.644 3.866 1.00 68.94 99 SER A O 1
ATOM 780 N N . PRO A 1 100 ? -4.679 11.195 5.600 1.00 71.94 100 PRO A N 1
ATOM 781 C CA . PRO A 1 100 ? -4.055 10.106 4.845 1.00 71.94 100 PRO A CA 1
ATOM 782 C C . PRO A 1 100 ? -4.861 9.680 3.609 1.00 71.94 100 PRO A C 1
ATOM 784 O O . PRO A 1 100 ? -4.325 9.055 2.699 1.00 71.94 100 PRO A O 1
ATOM 787 N N . ILE A 1 101 ? -6.150 10.047 3.540 1.00 80.00 101 ILE A N 1
ATOM 788 C CA . ILE A 1 101 ? -7.029 9.750 2.402 1.00 80.00 101 ILE A CA 1
ATOM 789 C C . ILE A 1 101 ? -6.588 10.438 1.103 1.00 80.00 101 ILE A C 1
ATOM 791 O O . ILE A 1 101 ? -7.037 10.044 0.032 1.00 80.00 101 ILE A O 1
ATOM 795 N N . MET A 1 102 ? -5.740 11.471 1.181 1.00 85.69 102 MET A N 1
ATOM 796 C CA . MET A 1 102 ? -5.315 12.261 0.021 1.00 85.69 102 MET A CA 1
ATOM 797 C C . MET A 1 102 ? -3.895 11.967 -0.453 1.00 85.69 102 MET A C 1
ATOM 799 O O . MET A 1 102 ? -3.453 12.543 -1.452 1.00 85.69 102 MET A O 1
ATOM 803 N N . ASP A 1 103 ? -3.166 11.089 0.230 1.00 91.88 103 ASP A N 1
ATOM 804 C CA . ASP A 1 103 ? -1.758 10.875 -0.084 1.00 91.88 103 ASP A CA 1
ATOM 805 C C . ASP A 1 103 ? -1.556 10.235 -1.465 1.00 91.88 103 ASP A C 1
ATOM 807 O O . ASP A 1 103 ? -0.618 10.603 -2.174 1.00 91.88 103 ASP A O 1
ATOM 811 N N . TRP A 1 104 ? -2.497 9.403 -1.924 1.00 94.50 104 TRP A N 1
ATOM 812 C CA . TRP A 1 104 ? -2.516 8.902 -3.304 1.00 94.50 104 TRP A CA 1
ATOM 813 C C . TRP A 1 104 ? -2.487 10.044 -4.330 1.00 94.50 104 TRP A C 1
ATOM 815 O O . TRP A 1 104 ? -1.691 10.016 -5.265 1.00 94.50 104 TRP A O 1
ATOM 825 N N . TYR A 1 105 ? -3.306 11.086 -4.139 1.00 93.81 105 TYR A N 1
ATOM 826 C CA . TYR A 1 105 ? -3.402 12.196 -5.084 1.00 93.81 105 TYR A CA 1
ATOM 827 C C . TYR A 1 105 ? -2.097 12.981 -5.089 1.00 93.81 105 TYR A C 1
ATOM 829 O O . TYR A 1 105 ? -1.572 13.298 -6.154 1.00 93.81 105 TYR A O 1
ATOM 837 N N . LYS A 1 106 ? -1.538 13.258 -3.901 1.00 92.06 106 LYS A N 1
ATOM 838 C CA . LYS A 1 106 ? -0.239 13.933 -3.769 1.00 92.06 106 LYS A CA 1
ATOM 839 C C . LYS A 1 106 ? 0.853 13.156 -4.505 1.00 92.06 106 LYS A C 1
ATOM 841 O O . LYS A 1 106 ? 1.597 13.769 -5.269 1.00 92.06 106 LYS A O 1
ATOM 846 N N . ALA A 1 107 ? 0.930 11.838 -4.307 1.00 95.31 107 ALA A N 1
ATOM 847 C CA . ALA A 1 107 ? 1.926 10.987 -4.951 1.00 95.31 107 ALA A CA 1
ATOM 848 C C . ALA A 1 107 ? 1.800 11.010 -6.477 1.00 95.31 107 ALA A C 1
ATOM 850 O O . ALA A 1 107 ? 2.746 11.377 -7.172 1.00 95.31 107 ALA A O 1
ATOM 851 N N . LEU A 1 108 ? 0.616 10.679 -6.998 1.00 95.94 108 LEU A N 1
ATOM 852 C CA . LEU A 1 108 ? 0.384 10.580 -8.440 1.00 95.94 108 LEU A CA 1
ATOM 853 C C . LEU A 1 108 ? 0.528 11.934 -9.144 1.00 95.94 108 LEU A C 1
ATOM 855 O O . LEU A 1 108 ? 1.058 11.998 -10.251 1.00 95.94 108 LEU A O 1
ATOM 859 N N . ASN A 1 109 ? 0.116 13.025 -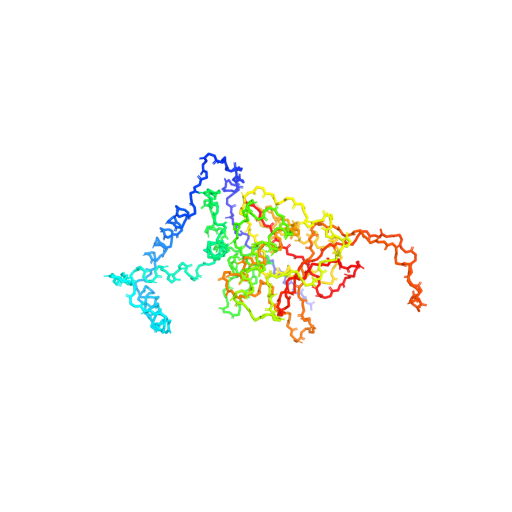8.491 1.00 93.81 109 ASN A N 1
ATOM 860 C CA . ASN A 1 109 ? 0.299 14.376 -9.012 1.00 93.81 109 ASN A CA 1
ATOM 861 C C . ASN A 1 109 ? 1.782 14.775 -9.062 1.00 93.81 109 ASN A C 1
ATOM 863 O O . ASN A 1 109 ? 2.225 15.338 -10.057 1.00 93.81 109 ASN A O 1
ATOM 867 N N . ARG A 1 110 ? 2.565 14.470 -8.016 1.00 93.69 110 ARG A N 1
ATOM 868 C CA . ARG A 1 110 ? 4.017 14.741 -7.981 1.00 93.69 110 ARG A CA 1
ATOM 869 C C . ARG A 1 110 ? 4.783 13.953 -9.041 1.00 93.69 110 ARG A C 1
ATOM 871 O O . ARG A 1 110 ? 5.730 14.480 -9.614 1.00 93.69 110 ARG A O 1
ATOM 878 N N . LEU A 1 111 ? 4.351 12.725 -9.310 1.00 94.69 111 LEU A N 1
ATOM 879 C CA . LEU A 1 111 ? 4.915 11.865 -10.349 1.00 94.69 111 LEU A CA 1
ATOM 880 C C . LEU A 1 111 ? 4.377 12.167 -11.757 1.00 94.69 111 LEU A C 1
ATOM 882 O O . LEU A 1 111 ? 4.859 11.576 -12.716 1.00 94.69 111 LEU A O 1
ATOM 886 N N . ASN A 1 112 ? 3.402 13.073 -11.896 1.00 94.50 112 ASN A N 1
ATOM 887 C CA . ASN A 1 112 ? 2.740 13.399 -13.162 1.00 94.50 112 ASN A CA 1
ATOM 888 C C . ASN A 1 112 ? 2.123 12.174 -13.876 1.00 94.50 112 ASN A C 1
ATOM 890 O O . ASN A 1 112 ? 2.223 12.023 -15.092 1.00 94.50 112 ASN A O 1
ATOM 894 N N . ILE A 1 113 ? 1.475 11.297 -13.106 1.00 95.88 113 ILE A N 1
ATOM 895 C CA . ILE A 1 113 ? 0.839 10.053 -13.586 1.00 95.88 113 ILE A CA 1
ATOM 896 C C . ILE A 1 113 ? -0.608 9.923 -13.095 1.00 95.88 113 ILE A C 1
ATOM 898 O O . ILE A 1 113 ? -1.091 8.826 -12.824 1.00 95.88 113 ILE A O 1
ATOM 902 N N . LEU A 1 114 ? -1.306 11.047 -12.916 1.00 95.31 114 LEU A N 1
ATOM 903 C CA . LEU A 1 114 ? -2.724 11.021 -12.564 1.00 95.31 114 LEU A CA 1
ATOM 904 C C . LEU A 1 114 ? -3.539 10.390 -13.706 1.00 95.31 114 LEU A C 1
ATOM 906 O O . LEU A 1 114 ? -3.504 10.916 -14.824 1.00 95.31 114 LEU A O 1
ATOM 910 N N . PRO A 1 115 ? -4.325 9.334 -13.434 1.00 95.44 115 PRO A N 1
ATOM 911 C CA . PRO A 1 115 ? -5.204 8.758 -14.438 1.00 95.44 115 PRO A CA 1
ATOM 912 C C . PRO A 1 115 ? -6.274 9.747 -14.884 1.00 95.44 115 PRO A C 1
ATOM 914 O O . PRO A 1 115 ? -6.738 10.588 -14.110 1.00 95.44 115 PRO A O 1
ATOM 917 N N . LYS A 1 116 ? -6.750 9.605 -16.124 1.00 95.75 116 LYS A N 1
ATOM 918 C CA . LYS A 1 116 ? -7.878 10.419 -16.620 1.00 95.75 116 LYS A CA 1
ATOM 919 C C . LYS A 1 116 ? -9.163 10.152 -15.835 1.00 95.75 116 LYS A C 1
ATOM 921 O O . LYS A 1 116 ? -9.962 11.062 -15.612 1.00 95.75 116 LYS A O 1
ATOM 926 N N . LYS A 1 117 ? -9.366 8.893 -15.451 1.00 96.31 117 LYS A N 1
ATOM 927 C CA . LYS A 1 117 ? -10.501 8.413 -14.669 1.00 96.31 117 LYS A CA 1
ATOM 928 C C . LYS A 1 117 ? -10.019 7.380 -13.661 1.00 96.31 117 LYS A C 1
ATOM 930 O O . LYS A 1 117 ? -9.089 6.638 -13.952 1.00 96.31 117 LYS A O 1
ATOM 935 N N . ILE A 1 118 ? -10.675 7.331 -12.512 1.00 96.31 118 ILE A N 1
ATOM 936 C CA . ILE A 1 118 ? -10.368 6.425 -11.409 1.00 96.31 118 ILE A CA 1
ATOM 937 C C . ILE A 1 118 ? -11.664 5.807 -10.875 1.00 96.31 118 ILE A C 1
ATOM 939 O O . ILE A 1 118 ? -12.714 6.465 -10.941 1.00 96.31 118 ILE A O 1
ATOM 943 N N . PRO A 1 119 ? -11.622 4.576 -10.340 1.00 95.69 119 PRO A N 1
ATOM 944 C CA . PRO A 1 119 ? -12.745 4.050 -9.582 1.00 95.69 119 PRO A CA 1
ATOM 945 C C . PRO A 1 119 ? -13.055 5.007 -8.422 1.00 95.69 119 PRO A C 1
ATOM 947 O O . PRO A 1 119 ? -12.119 5.514 -7.791 1.00 95.69 119 PRO A O 1
ATOM 950 N N . PRO A 1 120 ? -14.336 5.301 -8.142 1.00 93.69 120 PRO A N 1
ATOM 951 C CA . PRO A 1 120 ? -14.679 6.085 -6.965 1.00 93.69 120 PRO A CA 1
ATOM 952 C C . PRO A 1 120 ? -14.179 5.367 -5.707 1.00 93.69 120 PRO A C 1
ATOM 954 O O . PRO A 1 120 ? -14.083 4.139 -5.677 1.00 93.69 120 PRO A O 1
ATOM 957 N N . LEU A 1 121 ? -13.833 6.133 -4.676 1.00 90.94 121 LEU A N 1
ATOM 958 C CA . LEU A 1 121 ? -13.576 5.565 -3.358 1.00 90.94 121 LEU A CA 1
ATOM 959 C C . LEU A 1 121 ? -14.800 4.761 -2.886 1.00 90.94 121 LEU A C 1
ATOM 961 O O . LEU A 1 121 ? -15.926 5.186 -3.160 1.00 90.94 121 LEU A O 1
ATOM 965 N N . PRO A 1 122 ? -14.595 3.658 -2.144 1.00 87.50 122 PRO A N 1
ATOM 966 C CA . PRO A 1 122 ? -15.698 2.928 -1.534 1.00 87.50 122 PRO A CA 1
ATOM 967 C C . PRO A 1 122 ? -16.566 3.857 -0.686 1.00 87.50 122 PRO A C 1
ATOM 969 O O . PRO A 1 122 ? -16.037 4.688 0.058 1.00 87.50 122 PRO A O 1
ATOM 972 N N . GLU A 1 123 ? -17.889 3.722 -0.769 1.00 86.50 123 GLU A N 1
ATOM 973 C CA . GLU A 1 123 ? -18.825 4.646 -0.103 1.00 86.50 123 GLU A CA 1
ATOM 974 C C . GLU A 1 123 ? -18.631 4.654 1.422 1.00 86.50 123 GLU A C 1
ATOM 976 O O . GLU A 1 123 ? -18.692 5.699 2.070 1.00 86.50 123 GLU A O 1
ATOM 981 N N . ASN A 1 124 ? -18.283 3.499 1.991 1.00 88.25 124 ASN A N 1
ATOM 982 C CA . ASN A 1 124 ? -18.022 3.311 3.413 1.00 88.25 124 ASN A CA 1
ATOM 983 C C . ASN A 1 124 ? -16.554 3.548 3.820 1.00 88.25 124 ASN A C 1
ATOM 985 O O . ASN A 1 124 ? -16.184 3.242 4.954 1.00 88.25 124 ASN A O 1
ATOM 989 N N . ILE A 1 125 ? -15.695 4.110 2.956 1.00 89.56 125 ILE A N 1
ATOM 990 C CA . ILE A 1 125 ? -14.253 4.208 3.244 1.00 89.56 125 ILE A CA 1
ATOM 991 C C . ILE A 1 125 ? -13.946 4.992 4.525 1.00 89.56 125 ILE A C 1
ATOM 993 O O . ILE A 1 125 ? -13.044 4.622 5.272 1.00 89.56 125 ILE A O 1
ATOM 997 N N . LEU A 1 126 ? -14.700 6.054 4.830 1.00 87.12 126 LEU A N 1
ATOM 998 C CA . LEU A 1 126 ? -14.496 6.798 6.077 1.00 87.12 126 LEU A CA 1
ATOM 999 C C . LEU A 1 126 ? -14.890 5.990 7.302 1.00 87.12 126 LEU A C 1
ATOM 1001 O O . LEU A 1 126 ? -14.195 6.060 8.314 1.00 87.12 126 LEU A O 1
ATOM 1005 N N . HIS A 1 127 ? -15.979 5.231 7.201 1.00 88.50 127 HIS A N 1
ATOM 1006 C CA . HIS A 1 127 ? -16.402 4.339 8.266 1.00 88.50 127 HIS A CA 1
ATOM 1007 C C . HIS A 1 127 ? -15.330 3.273 8.516 1.00 88.50 127 HIS A C 1
ATOM 1009 O O . HIS A 1 127 ? -14.898 3.106 9.652 1.00 88.50 127 HIS A O 1
ATOM 1015 N N . ILE A 1 128 ? -14.801 2.660 7.449 1.00 92.31 128 ILE A N 1
ATOM 1016 C CA . ILE A 1 128 ? -13.685 1.708 7.527 1.00 92.31 128 ILE A CA 1
ATOM 1017 C C . ILE A 1 128 ? -12.473 2.354 8.209 1.00 92.31 128 ILE A C 1
ATOM 1019 O O . ILE A 1 128 ? -11.937 1.801 9.163 1.00 92.31 128 ILE A O 1
ATOM 1023 N N . LEU A 1 129 ? -12.039 3.532 7.751 1.00 92.00 129 LEU A N 1
ATOM 1024 C CA . LEU A 1 129 ? -10.838 4.206 8.254 1.00 92.00 129 LEU A CA 1
ATOM 1025 C C . LEU A 1 129 ? -10.957 4.657 9.721 1.00 92.00 129 LEU A C 1
ATOM 1027 O O . LEU A 1 129 ? -9.960 4.632 10.448 1.00 92.00 129 LEU A O 1
ATOM 1031 N N . GLU A 1 130 ? -12.141 5.088 10.156 1.00 90.12 130 GLU A N 1
ATOM 1032 C CA . GLU A 1 130 ? -12.407 5.507 11.540 1.00 90.12 130 GLU A CA 1
ATOM 1033 C C . GLU A 1 130 ? -12.806 4.351 12.467 1.00 90.12 130 GLU A C 1
ATOM 1035 O O . GLU A 1 130 ? -12.799 4.533 13.689 1.00 90.12 130 GLU A O 1
ATOM 1040 N N . GLY A 1 131 ? -13.122 3.186 11.899 1.00 91.56 131 GLY A N 1
ATOM 1041 C CA . GLY A 1 131 ? -13.511 1.978 12.611 1.00 91.56 131 GLY A CA 1
ATOM 1042 C C . GLY A 1 131 ? -12.377 1.349 13.429 1.00 91.56 131 GLY A C 1
ATOM 1043 O O . GLY A 1 131 ? -11.200 1.709 13.270 1.00 91.56 131 GLY A O 1
ATOM 1044 N N . PRO A 1 132 ? -12.719 0.408 14.330 1.00 93.81 132 PRO A N 1
ATOM 1045 C CA . PRO A 1 132 ? -11.750 -0.277 15.179 1.00 93.81 132 PRO A CA 1
ATOM 1046 C C . PRO A 1 132 ? -10.730 -1.051 14.338 1.00 93.81 132 PRO A C 1
ATOM 1048 O O . PRO A 1 132 ? -11.073 -1.712 13.360 1.00 93.81 132 PRO A O 1
ATOM 1051 N N . CYS A 1 133 ? -9.455 -0.985 14.719 1.00 95.06 133 CYS A N 1
ATOM 1052 C CA . CYS A 1 133 ? -8.401 -1.687 13.999 1.00 95.06 133 CYS A CA 1
ATOM 1053 C C . CYS A 1 133 ? -8.456 -3.206 14.261 1.00 95.06 133 CYS A C 1
ATOM 1055 O O . CYS A 1 133 ? -8.249 -3.639 15.401 1.00 95.06 133 CYS A O 1
ATOM 1057 N N . PRO A 1 134 ? -8.606 -4.051 13.225 1.00 94.38 134 PRO A N 1
ATOM 1058 C CA . PRO A 1 134 ? -8.665 -5.496 13.422 1.00 94.38 134 PRO A CA 1
ATOM 1059 C C . PRO A 1 134 ? -7.309 -6.101 13.824 1.00 94.38 134 PRO A C 1
ATOM 1061 O O . PRO A 1 134 ? -7.285 -7.118 14.521 1.00 94.38 134 PRO A O 1
ATOM 1064 N N . ILE A 1 135 ? -6.191 -5.456 13.458 1.00 94.06 135 ILE A N 1
ATOM 1065 C CA . ILE A 1 135 ? -4.826 -5.910 13.776 1.00 94.06 135 ILE A CA 1
ATOM 1066 C C . ILE A 1 135 ? -4.583 -5.885 15.290 1.00 94.06 135 ILE A C 1
ATOM 1068 O O . ILE A 1 135 ? -4.117 -6.871 15.854 1.00 94.06 135 ILE A O 1
ATOM 1072 N N . TYR A 1 136 ? -4.943 -4.784 15.951 1.00 91.62 136 TYR A N 1
ATOM 1073 C CA . TYR A 1 136 ? -4.674 -4.576 17.378 1.00 91.62 136 TYR A CA 1
ATOM 1074 C C . TYR A 1 136 ? -5.859 -4.943 18.282 1.00 91.62 136 TYR A C 1
ATOM 1076 O O . TYR A 1 136 ? -5.668 -5.166 19.476 1.00 91.62 136 TYR A O 1
ATOM 1084 N N . GLY A 1 137 ? -7.073 -5.088 17.732 1.00 88.50 137 GLY A N 1
ATOM 1085 C CA . GLY A 1 137 ? -8.262 -5.434 18.515 1.00 88.50 137 GLY A CA 1
ATOM 1086 C C . GLY A 1 137 ? -8.499 -4.430 19.643 1.00 88.50 137 GLY A C 1
ATOM 1087 O O . GLY A 1 137 ? -8.575 -3.233 19.389 1.00 88.50 137 GLY A O 1
ATOM 1088 N N . ASP A 1 138 ? -8.565 -4.929 20.878 1.00 89.25 138 ASP A N 1
ATOM 1089 C CA . ASP A 1 138 ? -8.838 -4.122 22.074 1.00 89.25 138 ASP A CA 1
ATOM 1090 C C . ASP A 1 138 ? -7.589 -3.455 22.677 1.00 89.25 138 ASP A C 1
ATOM 1092 O O . ASP A 1 138 ? -7.683 -2.778 23.705 1.00 89.25 138 ASP A O 1
ATOM 1096 N N . GLN A 1 139 ? -6.409 -3.642 22.071 1.00 90.94 139 GLN A N 1
ATOM 1097 C CA . GLN A 1 139 ? -5.195 -2.973 22.535 1.00 90.94 139 GLN A CA 1
ATOM 1098 C C . GLN A 1 139 ? -5.348 -1.451 22.434 1.00 90.94 139 GLN A C 1
ATOM 1100 O O . GLN A 1 139 ? -5.882 -0.908 21.461 1.00 90.94 139 GLN A O 1
ATOM 1105 N N . LYS A 1 140 ? -4.853 -0.763 23.462 1.00 93.56 140 LYS A N 1
ATOM 1106 C CA . LYS A 1 140 ? -4.876 0.695 23.564 1.00 93.56 140 LYS A CA 1
ATOM 1107 C C . LYS A 1 140 ? -3.540 1.280 23.132 1.00 93.56 140 LYS A C 1
ATOM 1109 O O . LYS A 1 140 ? -2.495 0.656 23.302 1.00 93.56 140 LYS A O 1
ATOM 1114 N N . LYS A 1 141 ? -3.589 2.494 22.598 1.00 93.06 141 LYS A N 1
ATOM 1115 C CA . LYS A 1 141 ? -2.420 3.355 22.429 1.00 93.06 141 LYS A CA 1
ATOM 1116 C C . LYS A 1 141 ? -1.937 3.861 23.790 1.00 93.06 141 LYS A C 1
ATOM 1118 O O . LYS A 1 141 ? -2.638 3.735 24.794 1.00 93.06 141 LYS A O 1
ATOM 1123 N N . GLU A 1 142 ? -0.770 4.499 23.797 1.00 90.81 142 GLU A N 1
ATOM 1124 C CA . GLU A 1 142 ? -0.193 5.142 24.987 1.00 90.81 142 GLU A CA 1
ATOM 1125 C C . GLU A 1 142 ? -1.120 6.201 25.604 1.00 90.81 142 GLU A C 1
ATOM 1127 O O . GLU A 1 142 ? -1.182 6.337 26.821 1.00 90.81 142 GLU A O 1
ATOM 1132 N N . ASP A 1 143 ? -1.902 6.900 24.776 1.00 91.25 143 ASP A N 1
ATOM 1133 C CA . ASP A 1 143 ? -2.888 7.899 25.211 1.00 91.25 143 ASP A CA 1
ATOM 1134 C C . ASP A 1 143 ? -4.212 7.292 25.732 1.00 91.25 143 ASP A C 1
ATOM 1136 O O . ASP A 1 143 ? -5.159 8.017 26.035 1.00 91.25 143 ASP A O 1
ATOM 1140 N N . GLY A 1 144 ? -4.307 5.960 25.818 1.00 93.44 144 GLY A N 1
ATOM 1141 C CA . GLY A 1 144 ? -5.496 5.232 26.268 1.00 93.44 144 GLY A CA 1
ATOM 1142 C C . GLY A 1 144 ? -6.595 5.066 25.210 1.00 93.44 144 GLY A C 1
ATOM 1143 O O . GLY A 1 144 ? -7.608 4.408 25.476 1.00 93.44 144 GLY A O 1
ATOM 1144 N N . THR A 1 145 ? -6.426 5.612 24.002 1.00 93.56 145 THR A N 1
ATOM 1145 C CA . THR A 1 145 ? -7.404 5.473 22.913 1.00 93.56 145 THR A CA 1
ATOM 1146 C C . THR A 1 145 ? -7.247 4.149 22.157 1.00 93.56 145 THR A C 1
ATOM 1148 O O . THR A 1 145 ? -6.210 3.490 22.205 1.00 93.56 145 THR A O 1
ATOM 1151 N N . ASN A 1 146 ? -8.301 3.717 21.456 1.00 94.25 146 ASN A N 1
ATOM 1152 C CA . ASN A 1 146 ? -8.242 2.532 20.592 1.00 94.25 146 ASN A CA 1
ATOM 1153 C C . ASN A 1 146 ? -7.484 2.832 19.294 1.00 94.25 146 ASN A C 1
ATOM 1155 O O . ASN A 1 146 ? -7.593 3.928 18.737 1.00 94.25 146 ASN A O 1
ATOM 1159 N N . PHE A 1 147 ? -6.802 1.823 18.750 1.00 94.44 147 PHE A N 1
ATOM 1160 C CA . PHE A 1 147 ? -6.324 1.878 17.372 1.00 94.44 147 PHE A CA 1
ATOM 1161 C C . PHE A 1 147 ? -7.494 1.881 16.388 1.00 94.44 147 PHE A C 1
ATOM 1163 O O . PHE A 1 147 ? -8.406 1.057 16.473 1.00 94.44 147 PHE A O 1
ATOM 1170 N N . LYS A 1 148 ? -7.420 2.776 15.406 1.00 94.69 148 LYS A N 1
ATOM 1171 C CA . LYS A 1 148 ? -8.299 2.815 14.240 1.00 94.69 148 LYS A CA 1
ATOM 1172 C C . LYS A 1 148 ? -7.584 2.278 13.008 1.00 94.69 148 LYS A C 1
ATOM 1174 O O . LYS A 1 148 ? -6.350 2.206 12.958 1.00 94.69 148 LYS A O 1
ATOM 1179 N N . VAL A 1 149 ? -8.339 1.925 11.975 1.00 94.56 149 VAL A N 1
ATOM 1180 C CA . VAL A 1 149 ? -7.759 1.452 10.708 1.00 94.56 149 VAL A CA 1
ATOM 1181 C C . VAL A 1 149 ? -6.813 2.498 10.107 1.00 94.56 149 VAL A C 1
ATOM 1183 O O . VAL A 1 149 ? -5.688 2.154 9.758 1.00 94.56 149 VAL A O 1
ATOM 1186 N N . LYS A 1 150 ? -7.183 3.786 10.089 1.00 92.88 150 LYS A N 1
ATOM 1187 C CA . LYS A 1 150 ? -6.322 4.881 9.585 1.00 92.88 150 LYS A CA 1
ATOM 1188 C C . LYS A 1 150 ? -4.988 5.045 10.323 1.00 92.88 150 LYS A C 1
ATOM 1190 O O . LYS A 1 150 ? -4.029 5.584 9.766 1.00 92.88 150 LYS A O 1
ATOM 1195 N N . ASP A 1 151 ? -4.913 4.593 11.574 1.00 92.56 151 ASP A N 1
ATOM 1196 C CA . ASP A 1 151 ? -3.679 4.664 12.358 1.00 92.56 151 ASP A CA 1
ATOM 1197 C C . ASP A 1 151 ? -2.669 3.634 11.847 1.00 92.56 151 ASP A C 1
ATOM 1199 O O . ASP A 1 151 ? -1.469 3.890 11.818 1.00 92.56 151 ASP A O 1
ATOM 1203 N N . THR A 1 152 ? -3.172 2.507 11.348 1.00 93.81 152 THR A N 1
ATOM 1204 C CA . THR A 1 152 ? -2.411 1.282 11.077 1.00 93.81 152 THR A CA 1
ATOM 1205 C C . THR A 1 152 ? -2.337 0.920 9.600 1.00 93.81 152 THR A C 1
ATOM 1207 O O . THR A 1 152 ? -1.548 0.058 9.233 1.00 93.81 152 THR A O 1
ATOM 1210 N N . HIS A 1 153 ? -3.123 1.576 8.746 1.00 95.88 153 HIS A N 1
ATOM 1211 C CA . HIS A 1 153 ? -3.196 1.321 7.311 1.00 95.88 153 HIS A CA 1
ATOM 1212 C C . HIS A 1 153 ? -3.018 2.603 6.500 1.00 95.88 153 HIS A C 1
ATOM 1214 O O . HIS A 1 153 ? -3.319 3.706 6.961 1.00 95.88 153 HIS A O 1
ATOM 1220 N N . VAL A 1 154 ? -2.560 2.442 5.264 1.00 95.88 154 VAL A N 1
ATOM 1221 C CA . VAL A 1 154 ? -2.522 3.479 4.235 1.00 95.88 154 VAL A CA 1
ATOM 1222 C C . VAL A 1 154 ? -3.439 3.111 3.082 1.00 95.88 154 VAL A C 1
ATOM 1224 O O . VAL A 1 154 ? -3.538 1.942 2.714 1.00 95.88 154 VAL A O 1
ATOM 1227 N N . LEU A 1 155 ? -4.087 4.121 2.506 1.00 96.38 155 LEU A N 1
ATOM 1228 C CA . LEU A 1 155 ? -4.976 3.980 1.360 1.00 96.38 155 LEU A CA 1
ATOM 1229 C C . LEU A 1 155 ? -4.320 4.599 0.126 1.00 96.38 155 LEU A C 1
ATOM 1231 O O . LEU A 1 155 ? -4.041 5.798 0.112 1.00 96.38 155 LEU A O 1
ATOM 1235 N N . TYR A 1 156 ? -4.100 3.793 -0.908 1.00 97.38 156 TYR A N 1
ATOM 1236 C CA . TYR A 1 156 ? -3.512 4.241 -2.167 1.00 97.38 156 TYR A CA 1
ATOM 1237 C C . TYR A 1 156 ? -4.321 3.781 -3.372 1.00 97.38 156 TYR A C 1
ATOM 1239 O O . TYR A 1 156 ? -4.900 2.698 -3.376 1.00 97.38 156 TYR A O 1
ATOM 1247 N N . LEU A 1 157 ? -4.325 4.614 -4.409 1.00 97.56 157 LEU A N 1
ATOM 1248 C CA . LEU A 1 157 ? -4.728 4.212 -5.747 1.00 97.56 157 LEU A CA 1
ATOM 1249 C C . LEU A 1 157 ? -3.491 3.679 -6.469 1.00 97.56 157 LEU A C 1
ATOM 1251 O O . LEU A 1 157 ? -2.494 4.398 -6.568 1.00 97.56 157 LEU A O 1
ATOM 1255 N N . ILE A 1 158 ? -3.565 2.457 -6.988 1.00 97.88 158 ILE A N 1
ATOM 1256 C CA . ILE A 1 158 ? -2.545 1.903 -7.878 1.00 97.88 158 ILE A CA 1
ATOM 1257 C C . ILE A 1 158 ? -3.063 2.038 -9.310 1.00 97.88 158 ILE A C 1
ATOM 1259 O O . ILE A 1 158 ? -4.024 1.349 -9.652 1.00 97.88 158 ILE A O 1
ATOM 1263 N N . PRO A 1 159 ? -2.481 2.929 -10.131 1.00 97.25 159 PRO A N 1
ATOM 1264 C CA . PRO A 1 159 ? -2.928 3.132 -11.501 1.00 97.25 159 PRO A CA 1
ATOM 1265 C C . PRO A 1 159 ? -2.308 2.134 -12.489 1.00 97.25 159 PRO A C 1
ATOM 1267 O O . PRO A 1 159 ? -1.137 1.770 -12.368 1.00 97.25 159 PRO A O 1
ATOM 1270 N N . GLU A 1 160 ? -3.064 1.744 -13.517 1.00 95.62 160 GLU A N 1
ATOM 1271 C CA . GLU A 1 160 ? -2.556 0.939 -14.641 1.00 95.62 160 GLU A CA 1
ATOM 1272 C C . GLU A 1 160 ? -1.436 1.673 -15.411 1.00 95.62 160 GLU A C 1
ATOM 1274 O O . GLU A 1 160 ? -0.565 1.047 -16.017 1.00 95.62 160 GLU A O 1
ATOM 1279 N N . GLU A 1 161 ? -1.383 3.007 -15.305 1.00 95.38 161 GLU A N 1
ATOM 1280 C CA . GLU A 1 161 ? -0.325 3.871 -15.831 1.00 95.38 161 GLU A CA 1
ATOM 1281 C C . GLU A 1 161 ? 1.080 3.524 -15.306 1.00 95.38 161 GLU A C 1
ATOM 1283 O O . GLU A 1 161 ? 2.066 3.872 -15.960 1.00 95.38 161 GLU A O 1
ATOM 1288 N N . LEU A 1 162 ? 1.199 2.803 -14.179 1.00 96.12 162 LEU A N 1
ATOM 1289 C CA . LEU A 1 162 ? 2.490 2.289 -13.699 1.00 96.12 162 LEU A CA 1
ATOM 1290 C C . LEU A 1 162 ? 3.098 1.241 -14.645 1.00 96.12 162 LEU A C 1
ATOM 1292 O O . LEU A 1 162 ? 4.315 1.057 -14.655 1.00 96.12 162 LEU A O 1
ATOM 1296 N N . LYS A 1 163 ? 2.270 0.583 -15.465 1.00 97.00 163 LYS A N 1
ATOM 1297 C CA . LYS A 1 163 ? 2.608 -0.487 -16.416 1.00 97.00 163 LYS A CA 1
ATOM 1298 C C . LYS A 1 163 ? 3.295 -1.689 -15.789 1.00 97.00 163 LYS A C 1
ATOM 1300 O O . LYS A 1 163 ? 2.635 -2.692 -15.620 1.00 97.00 163 LYS A O 1
ATOM 1305 N N . SER A 1 164 ? 4.576 -1.629 -15.441 1.00 97.44 164 SER A N 1
ATOM 1306 C CA . SER A 1 164 ? 5.334 -2.734 -14.834 1.00 97.44 164 SER A CA 1
ATOM 1307 C C . SER A 1 164 ? 6.287 -2.208 -13.764 1.00 97.44 164 SER A C 1
ATOM 1309 O O . SER A 1 164 ? 6.543 -1.009 -13.700 1.00 97.44 164 SER A O 1
ATOM 1311 N N . LEU A 1 165 ? 6.845 -3.083 -12.925 1.00 96.69 165 LEU A N 1
ATOM 1312 C CA . LEU A 1 165 ? 7.835 -2.687 -11.913 1.00 96.69 165 LEU A CA 1
ATOM 1313 C C . LEU A 1 165 ? 9.045 -1.981 -12.546 1.00 96.69 165 LEU A C 1
ATOM 1315 O O . LEU A 1 165 ? 9.501 -0.953 -12.049 1.00 96.69 165 LEU A O 1
ATOM 1319 N N . ASN A 1 166 ? 9.530 -2.500 -13.675 1.00 96.12 166 ASN A N 1
ATOM 1320 C CA . ASN A 1 166 ? 10.641 -1.913 -14.419 1.00 96.12 166 ASN A CA 1
ATOM 1321 C C . ASN A 1 166 ? 10.280 -0.569 -15.051 1.00 96.12 166 ASN A C 1
ATOM 1323 O O . ASN A 1 166 ? 11.096 0.351 -15.018 1.00 96.12 166 ASN A O 1
ATOM 1327 N N . HIS A 1 167 ? 9.081 -0.447 -15.628 1.00 96.94 167 HIS A N 1
ATOM 1328 C CA . HIS A 1 167 ? 8.615 0.821 -16.185 1.00 96.94 167 HIS A CA 1
ATOM 1329 C C . HIS A 1 167 ? 8.451 1.871 -15.088 1.00 96.94 167 HIS A C 1
ATOM 1331 O O . HIS A 1 167 ? 8.958 2.984 -15.223 1.00 96.94 167 HIS A O 1
ATOM 1337 N N . PHE A 1 168 ? 7.793 1.494 -13.991 1.00 96.00 168 PHE A N 1
ATOM 1338 C CA . PHE A 1 168 ? 7.555 2.370 -12.860 1.00 96.00 168 PHE A CA 1
ATOM 1339 C C . PHE A 1 168 ? 8.866 2.875 -12.261 1.00 96.00 168 PHE A C 1
ATOM 1341 O O . PHE A 1 168 ? 9.020 4.078 -12.067 1.00 96.00 168 PHE A O 1
ATOM 1348 N N . GLU A 1 169 ? 9.849 1.998 -12.054 1.00 93.81 169 GLU A N 1
ATOM 1349 C CA . GLU A 1 169 ? 11.162 2.433 -11.588 1.00 93.81 169 GLU A CA 1
ATOM 1350 C C . GLU A 1 169 ? 11.841 3.371 -12.595 1.00 93.81 169 GLU A C 1
ATOM 1352 O O . GLU A 1 169 ? 12.216 4.495 -12.259 1.00 93.81 169 GLU A O 1
ATOM 1357 N N . ARG A 1 170 ? 12.033 2.904 -13.833 1.00 93.81 170 ARG A N 1
ATOM 1358 C CA . ARG A 1 170 ? 12.927 3.545 -14.803 1.00 93.81 170 ARG A CA 1
ATOM 1359 C C . ARG A 1 170 ? 12.389 4.868 -15.328 1.00 93.81 170 ARG A C 1
ATOM 1361 O O . ARG A 1 170 ? 13.162 5.809 -15.468 1.00 93.81 170 ARG A O 1
ATOM 1368 N N . GLU A 1 171 ? 11.096 4.921 -15.629 1.00 94.88 171 GLU A N 1
ATOM 1369 C CA . GLU A 1 171 ? 10.487 6.047 -16.343 1.00 94.88 171 GLU A CA 1
ATOM 1370 C C . GLU A 1 171 ? 9.781 7.031 -15.406 1.00 94.88 171 GLU A C 1
ATOM 1372 O O . GLU A 1 171 ? 9.556 8.176 -15.787 1.00 94.88 171 GLU A O 1
ATOM 1377 N N . ILE A 1 172 ? 9.422 6.605 -14.189 1.00 91.56 172 ILE A N 1
ATOM 1378 C CA . ILE A 1 172 ? 8.576 7.402 -13.292 1.00 91.56 172 ILE A CA 1
ATOM 1379 C C . ILE A 1 172 ? 9.309 7.721 -11.985 1.00 91.56 172 ILE A C 1
ATOM 1381 O O . ILE A 1 172 ? 9.602 8.885 -11.703 1.00 91.56 172 ILE A O 1
ATOM 1385 N N . SER A 1 173 ? 9.629 6.715 -11.168 1.00 88.56 173 SER A N 1
ATOM 1386 C CA . SER A 1 173 ? 10.098 6.954 -9.801 1.00 88.56 173 SER A CA 1
ATOM 1387 C C . SER A 1 173 ? 11.565 7.379 -9.742 1.00 88.56 173 SER A C 1
ATOM 1389 O O . SER A 1 173 ? 11.911 8.275 -8.969 1.00 88.56 173 SER A O 1
ATOM 1391 N N . LYS A 1 174 ? 12.436 6.804 -10.581 1.00 86.81 174 LYS A N 1
ATOM 1392 C CA . LYS A 1 174 ? 13.864 7.143 -10.613 1.00 86.81 174 LYS A CA 1
ATOM 1393 C C . LYS A 1 174 ? 14.127 8.558 -11.138 1.00 86.81 174 LYS A C 1
ATOM 1395 O O . LYS A 1 174 ? 14.875 9.254 -10.449 1.00 86.81 174 LYS A O 1
ATOM 1400 N N . PRO A 1 175 ? 13.525 9.030 -12.251 1.00 91.69 175 PRO A N 1
ATOM 1401 C CA . PRO A 1 175 ? 13.695 10.412 -12.704 1.00 91.69 175 PRO A CA 1
ATOM 1402 C C . PRO A 1 175 ? 13.222 11.423 -11.657 1.00 91.69 175 PRO A C 1
ATOM 1404 O O . PRO A 1 175 ? 13.967 12.335 -11.301 1.00 91.69 175 PRO A O 1
ATOM 1407 N N . TYR A 1 176 ? 12.037 11.203 -11.072 1.00 92.06 176 TYR A N 1
ATOM 1408 C CA . TYR A 1 176 ? 11.558 12.029 -9.963 1.00 92.06 176 TYR A CA 1
ATOM 1409 C C . TYR A 1 176 ? 12.544 12.000 -8.787 1.00 92.06 176 TYR A C 1
ATOM 1411 O O . TYR A 1 176 ? 12.883 13.040 -8.220 1.00 92.06 176 TYR A O 1
ATOM 1419 N N . GLY A 1 177 ? 13.057 10.819 -8.444 1.00 89.25 177 GLY A N 1
ATOM 1420 C CA . GLY A 1 177 ? 14.006 10.653 -7.355 1.00 89.25 177 GLY A CA 1
ATOM 1421 C C . GLY A 1 177 ? 15.343 11.371 -7.580 1.00 89.25 177 GLY A C 1
ATOM 1422 O O . GLY A 1 177 ? 15.874 11.969 -6.652 1.00 89.25 177 GLY A O 1
ATOM 1423 N N . GLN A 1 178 ? 15.858 11.387 -8.811 1.00 89.94 178 GLN A N 1
ATOM 1424 C CA . GLN A 1 178 ? 17.088 12.103 -9.175 1.00 89.94 178 GLN A CA 1
ATOM 1425 C C . GLN A 1 178 ? 16.947 13.625 -9.062 1.00 89.94 178 GLN A C 1
ATOM 1427 O O . GLN A 1 178 ? 17.927 14.308 -8.779 1.00 89.94 178 GLN A O 1
ATOM 1432 N N . THR A 1 179 ? 15.743 14.159 -9.276 1.00 88.56 179 THR A N 1
ATOM 1433 C CA . THR A 1 179 ? 15.465 15.593 -9.116 1.00 88.56 179 THR A CA 1
ATOM 1434 C C . THR A 1 179 ? 15.263 15.995 -7.653 1.00 88.56 179 THR A C 1
ATOM 1436 O O . THR A 1 179 ? 15.579 17.123 -7.288 1.00 88.56 179 THR A O 1
ATOM 1439 N N . ASN A 1 180 ? 14.736 15.098 -6.811 1.00 88.19 180 ASN A N 1
ATOM 1440 C CA . ASN A 1 180 ? 14.262 15.447 -5.464 1.00 88.19 180 ASN A CA 1
ATOM 1441 C C . ASN A 1 180 ? 15.119 14.890 -4.315 1.00 88.19 180 ASN A C 1
ATOM 1443 O O . ASN A 1 180 ? 14.931 15.294 -3.168 1.00 88.19 180 ASN A O 1
ATOM 1447 N N . TYR A 1 181 ? 16.060 13.985 -4.590 1.00 85.50 181 TYR A N 1
ATOM 1448 C CA . TYR A 1 181 ? 16.972 13.428 -3.590 1.00 85.50 181 TYR A CA 1
ATOM 1449 C C . TYR A 1 181 ? 18.429 13.540 -4.044 1.00 85.50 181 TYR A C 1
ATOM 1451 O O . TYR A 1 181 ? 18.733 13.704 -5.224 1.00 85.50 181 TYR A O 1
ATOM 1459 N N . PHE A 1 182 ? 19.357 13.438 -3.091 1.00 79.69 182 PHE A N 1
ATOM 1460 C CA . PHE A 1 182 ? 20.787 13.443 -3.394 1.00 79.69 182 PHE A CA 1
ATOM 1461 C C . PHE A 1 182 ? 21.157 12.284 -4.330 1.00 79.69 182 PHE A C 1
ATOM 1463 O O . PHE A 1 182 ? 20.703 11.159 -4.135 1.00 79.69 182 PHE A O 1
ATOM 1470 N N . ILE A 1 183 ? 22.048 12.547 -5.294 1.00 68.81 183 ILE A N 1
ATOM 1471 C CA . ILE A 1 183 ? 22.439 11.620 -6.377 1.00 68.81 183 ILE A CA 1
ATOM 1472 C C . ILE A 1 183 ? 22.821 10.223 -5.857 1.00 68.81 183 ILE A C 1
ATOM 1474 O O . ILE A 1 183 ? 22.472 9.215 -6.463 1.00 68.81 183 ILE A O 1
ATOM 1478 N N . PHE A 1 184 ? 23.496 10.151 -4.708 1.00 70.38 184 PHE A N 1
ATOM 1479 C CA . PHE A 1 184 ? 23.951 8.891 -4.108 1.00 70.38 184 PHE A CA 1
ATOM 1480 C C . PHE A 1 184 ? 22.927 8.233 -3.166 1.00 70.38 184 PHE A C 1
ATOM 1482 O O . PHE A 1 184 ? 23.235 7.224 -2.537 1.00 70.38 184 PHE A O 1
ATOM 1489 N N . ARG A 1 185 ? 21.734 8.817 -3.007 1.00 81.19 185 ARG A N 1
ATOM 1490 C CA . ARG A 1 185 ? 20.690 8.398 -2.060 1.00 81.19 185 ARG A CA 1
ATOM 1491 C C . ARG A 1 185 ? 19.307 8.604 -2.667 1.00 81.19 185 ARG A C 1
ATOM 1493 O O . ARG A 1 185 ? 18.555 9.471 -2.228 1.00 81.19 185 ARG A O 1
ATOM 1500 N N . ASN A 1 186 ? 18.983 7.814 -3.686 1.00 87.12 186 ASN A N 1
ATOM 1501 C CA . ASN A 1 186 ? 17.645 7.807 -4.261 1.00 87.12 186 ASN A CA 1
ATOM 1502 C C . ASN A 1 186 ? 16.796 6.708 -3.590 1.00 87.12 186 ASN A C 1
ATOM 1504 O O . ASN A 1 186 ? 17.006 5.532 -3.876 1.00 87.12 186 ASN A O 1
ATOM 1508 N N . PRO A 1 187 ? 15.829 7.045 -2.716 1.00 87.25 187 PRO A N 1
ATOM 1509 C CA . PRO A 1 187 ? 14.963 6.053 -2.086 1.00 87.25 187 PRO A CA 1
ATOM 1510 C C . PRO A 1 187 ? 13.901 5.482 -3.042 1.00 87.25 187 PRO A C 1
ATOM 1512 O O . PRO A 1 187 ? 13.190 4.560 -2.655 1.00 87.25 187 PRO A O 1
ATOM 1515 N N . LEU A 1 188 ? 13.785 6.015 -4.263 1.00 90.00 188 LEU A N 1
ATOM 1516 C CA . LEU A 1 188 ? 12.759 5.668 -5.248 1.00 90.00 188 LEU A CA 1
ATOM 1517 C C . LEU A 1 188 ? 13.281 4.775 -6.384 1.00 90.00 188 LEU A C 1
ATOM 1519 O O . LEU A 1 188 ? 12.814 4.869 -7.519 1.00 90.00 188 LEU A O 1
ATOM 1523 N N . GLN A 1 189 ? 14.262 3.925 -6.088 1.00 88.81 189 GLN A N 1
ATOM 1524 C CA . GLN A 1 189 ? 14.818 2.929 -7.009 1.00 88.81 189 GLN A CA 1
ATOM 1525 C C . GLN A 1 189 ? 14.898 1.552 -6.336 1.00 88.81 189 GLN A C 1
ATOM 1527 O O . GLN A 1 189 ? 14.808 1.456 -5.108 1.00 88.81 189 GLN A O 1
ATOM 1532 N N . PHE A 1 190 ? 15.109 0.495 -7.117 1.00 90.62 190 PHE A N 1
ATOM 1533 C CA . PHE A 1 190 ? 15.475 -0.812 -6.589 1.00 90.62 190 PHE A CA 1
ATOM 1534 C C . PHE A 1 190 ? 16.894 -0.782 -6.033 1.00 90.62 190 PHE A C 1
ATOM 1536 O O . PHE A 1 190 ? 17.825 -0.308 -6.682 1.00 90.62 190 PHE A O 1
ATOM 1543 N N . HIS A 1 191 ? 17.065 -1.362 -4.848 1.00 85.56 191 HIS A N 1
ATOM 1544 C CA . HIS A 1 191 ? 18.390 -1.558 -4.256 1.00 85.56 191 HIS A CA 1
ATOM 1545 C C . HIS A 1 191 ? 18.938 -2.981 -4.477 1.00 85.56 191 HIS A C 1
ATOM 1547 O O . HIS A 1 191 ? 20.117 -3.142 -4.772 1.00 85.56 191 HIS A O 1
ATOM 1553 N N . TYR A 1 192 ? 18.088 -4.018 -4.411 1.00 85.94 192 TYR A N 1
ATOM 1554 C CA . TYR A 1 192 ? 18.521 -5.429 -4.490 1.00 85.94 192 TYR A CA 1
ATOM 1555 C C . TYR A 1 192 ? 17.697 -6.336 -5.415 1.00 85.94 192 TYR A C 1
ATOM 1557 O O . TYR A 1 192 ? 17.722 -7.552 -5.245 1.00 85.94 192 TYR A O 1
ATOM 1565 N N . PHE A 1 193 ? 17.005 -5.787 -6.418 1.00 90.81 193 PHE A N 1
ATOM 1566 C CA . PHE A 1 193 ? 16.200 -6.615 -7.320 1.00 90.81 193 PHE A CA 1
ATOM 1567 C C . PHE A 1 193 ? 17.087 -7.446 -8.257 1.00 90.81 193 PHE A C 1
ATOM 1569 O O . PHE A 1 193 ? 17.625 -6.939 -9.242 1.00 90.81 193 PHE A O 1
ATOM 1576 N N . ARG A 1 194 ? 17.251 -8.722 -7.907 1.00 86.62 194 ARG A N 1
ATOM 1577 C CA . ARG A 1 194 ? 18.124 -9.680 -8.584 1.00 86.62 194 ARG A CA 1
ATOM 1578 C C . ARG A 1 194 ? 17.827 -9.820 -10.068 1.00 86.62 194 ARG A C 1
ATOM 1580 O O . ARG A 1 194 ? 16.669 -9.891 -10.473 1.00 86.62 194 ARG A O 1
ATOM 1587 N N . ASN A 1 195 ? 18.887 -9.934 -10.863 1.00 87.31 195 ASN A N 1
ATOM 1588 C CA . ASN A 1 195 ? 18.788 -10.086 -12.312 1.00 87.31 195 ASN A CA 1
ATOM 1589 C C . ASN A 1 195 ? 18.129 -11.410 -12.719 1.00 87.31 195 ASN A C 1
ATOM 1591 O O . ASN A 1 195 ? 17.608 -11.496 -13.823 1.00 87.31 195 ASN A O 1
ATOM 1595 N N . GLU A 1 196 ? 18.137 -12.420 -11.850 1.00 87.12 196 GLU A N 1
ATOM 1596 C CA . GLU A 1 196 ? 17.510 -13.718 -12.103 1.00 87.12 196 GLU A CA 1
ATOM 1597 C C . GLU A 1 196 ? 15.987 -13.676 -11.899 1.00 87.12 196 GLU A C 1
ATOM 1599 O O . GLU A 1 196 ? 15.246 -14.274 -12.675 1.00 87.12 196 GLU A O 1
ATOM 1604 N N . ASP A 1 197 ? 15.513 -12.927 -10.898 1.00 88.44 197 ASP A N 1
ATOM 1605 C CA . ASP A 1 197 ? 14.085 -12.823 -10.558 1.00 88.44 197 ASP A CA 1
ATOM 1606 C C . ASP A 1 197 ? 13.376 -11.711 -11.354 1.00 88.44 197 ASP A C 1
ATOM 1608 O O . ASP A 1 197 ? 12.165 -11.745 -11.595 1.00 88.44 197 ASP A O 1
ATOM 1612 N N . ARG A 1 198 ? 14.133 -10.693 -11.775 1.00 91.12 198 ARG A N 1
ATOM 1613 C CA . ARG A 1 198 ? 13.618 -9.504 -12.463 1.00 91.12 198 ARG A CA 1
ATOM 1614 C C . ARG A 1 198 ? 12.963 -9.790 -13.822 1.00 91.12 198 ARG A C 1
ATOM 1616 O O . ARG A 1 198 ? 11.954 -9.145 -14.087 1.00 91.12 198 ARG A O 1
ATOM 1623 N N . PRO A 1 199 ? 13.427 -10.725 -14.670 1.00 90.62 199 PRO A N 1
ATOM 1624 C CA . PRO A 1 199 ? 12.717 -11.081 -15.899 1.00 90.62 199 PRO A CA 1
ATOM 1625 C C . PRO A 1 199 ? 11.338 -11.693 -15.636 1.00 90.62 199 PRO A C 1
ATOM 1627 O O . PRO A 1 199 ? 10.405 -11.466 -16.399 1.00 90.62 199 PRO A O 1
ATOM 1630 N N . GLU A 1 200 ? 11.186 -12.448 -14.543 1.00 91.75 200 GLU A N 1
ATOM 1631 C CA . GLU A 1 200 ? 9.918 -13.102 -14.215 1.00 91.75 200 GLU A CA 1
ATOM 1632 C C . GLU A 1 200 ? 8.903 -12.129 -13.611 1.00 91.75 200 GLU A C 1
ATOM 1634 O O . GLU A 1 200 ? 7.704 -12.268 -13.849 1.00 91.75 200 GLU A O 1
ATOM 1639 N N . HIS A 1 201 ? 9.353 -11.145 -12.830 1.00 94.62 201 HIS A N 1
ATOM 1640 C CA . HIS A 1 201 ? 8.446 -10.283 -12.059 1.00 94.62 201 HIS A CA 1
ATOM 1641 C C . HIS A 1 201 ? 8.477 -8.809 -12.468 1.00 94.62 201 HIS A C 1
ATOM 1643 O O . HIS A 1 201 ? 7.490 -8.100 -12.296 1.00 94.62 201 HIS A O 1
ATOM 1649 N N . GLY A 1 202 ? 9.588 -8.338 -13.029 1.00 94.81 202 GLY A N 1
ATOM 1650 C CA . GLY A 1 202 ? 9.849 -6.930 -13.323 1.00 94.81 202 GLY A CA 1
ATOM 1651 C C . GLY A 1 202 ? 9.026 -6.357 -14.477 1.00 94.81 202 GLY A C 1
ATOM 1652 O O . GLY A 1 202 ? 8.644 -5.188 -14.428 1.00 94.81 202 GLY A O 1
ATOM 1653 N N . ASP A 1 203 ? 8.723 -7.174 -15.488 1.00 95.56 203 ASP A N 1
ATOM 1654 C CA . ASP A 1 203 ? 7.986 -6.753 -16.690 1.00 95.56 203 ASP A CA 1
ATOM 1655 C C . ASP A 1 203 ? 6.522 -7.208 -16.708 1.00 95.56 203 ASP A C 1
ATOM 1657 O O . ASP A 1 203 ? 5.787 -6.882 -17.641 1.00 95.56 203 ASP A O 1
ATOM 1661 N N . LYS A 1 204 ? 6.064 -7.902 -15.657 1.00 95.81 204 LYS A N 1
ATOM 1662 C CA . LYS A 1 204 ? 4.643 -8.228 -15.506 1.00 95.81 204 LYS A CA 1
ATOM 1663 C C . LYS A 1 204 ? 3.819 -6.935 -15.457 1.00 95.81 204 LYS A C 1
ATOM 1665 O O . LYS A 1 204 ? 4.215 -6.003 -14.744 1.00 95.81 204 LYS A O 1
ATOM 1670 N N . PRO A 1 205 ? 2.688 -6.868 -16.182 1.00 96.12 205 PRO A N 1
ATOM 1671 C CA . PRO A 1 205 ? 1.815 -5.711 -16.129 1.00 96.12 205 PRO A CA 1
ATOM 1672 C C . PRO A 1 205 ? 1.171 -5.594 -14.744 1.00 96.12 205 PRO A C 1
ATOM 1674 O O . PRO A 1 205 ? 0.841 -6.606 -14.123 1.00 96.12 205 PRO A O 1
ATOM 1677 N N . PHE A 1 206 ? 1.011 -4.372 -14.247 1.00 96.12 206 PHE A N 1
ATOM 1678 C CA . PHE A 1 206 ? 0.148 -4.071 -13.114 1.00 96.12 206 PHE A CA 1
ATOM 1679 C C . PHE A 1 206 ? -1.291 -4.443 -13.476 1.00 96.12 206 PHE A C 1
ATOM 1681 O O . PHE A 1 206 ? -1.696 -4.371 -14.637 1.00 96.12 206 PHE A O 1
ATOM 1688 N N . ALA A 1 207 ? -2.068 -4.835 -12.469 1.00 94.88 207 ALA A N 1
ATOM 1689 C CA . ALA A 1 207 ? -3.505 -4.993 -12.640 1.00 94.88 207 ALA A CA 1
ATOM 1690 C C . ALA A 1 207 ? -4.179 -3.646 -12.964 1.00 94.88 207 ALA A C 1
ATOM 1692 O O . ALA A 1 207 ? -3.627 -2.584 -12.671 1.00 94.88 207 ALA A O 1
ATOM 1693 N N . ASP A 1 208 ? -5.405 -3.716 -13.490 1.00 95.25 208 ASP A N 1
ATOM 1694 C CA . ASP A 1 208 ? -6.302 -2.572 -13.693 1.00 95.25 208 ASP A CA 1
ATOM 1695 C C . ASP A 1 208 ? -6.323 -1.621 -12.496 1.00 95.25 208 ASP A C 1
ATOM 1697 O O . ASP A 1 208 ? -6.291 -2.085 -11.354 1.00 95.25 208 ASP A O 1
ATOM 1701 N N . THR A 1 209 ? -6.456 -0.315 -12.750 1.00 96.75 209 THR A N 1
ATOM 1702 C CA . THR A 1 209 ? -6.491 0.723 -11.709 1.00 96.75 209 THR A CA 1
ATOM 1703 C C . THR A 1 209 ? -7.456 0.373 -10.572 1.00 96.75 209 THR A C 1
ATOM 1705 O O . THR A 1 209 ? -8.646 0.161 -10.808 1.00 96.75 209 THR A O 1
ATOM 1708 N N . HIS A 1 210 ? -6.952 0.326 -9.337 1.00 96.44 210 HIS A N 1
ATOM 1709 C CA . HIS A 1 210 ? -7.714 -0.120 -8.165 1.00 96.44 210 HIS A CA 1
ATOM 1710 C C . HIS A 1 210 ? -7.241 0.542 -6.869 1.00 96.44 210 HIS A C 1
ATOM 1712 O O . HIS A 1 210 ? -6.126 1.068 -6.784 1.00 96.44 210 HIS A O 1
ATOM 1718 N N . TRP A 1 211 ? -8.095 0.499 -5.846 1.00 97.19 211 TRP A N 1
ATOM 1719 C CA . TRP A 1 211 ? -7.758 0.985 -4.513 1.00 97.19 211 TRP A CA 1
ATOM 1720 C C . TRP A 1 211 ? -7.171 -0.138 -3.665 1.00 97.19 211 TRP A C 1
ATOM 1722 O O . TRP A 1 211 ? -7.643 -1.277 -3.686 1.00 97.19 211 TRP A O 1
ATOM 1732 N N . VAL A 1 212 ? -6.162 0.200 -2.868 1.00 97.31 212 VAL A N 1
ATOM 1733 C CA . VAL A 1 212 ? -5.564 -0.704 -1.887 1.00 97.31 212 VAL A CA 1
ATOM 1734 C C . VAL A 1 212 ? -5.489 -0.045 -0.520 1.00 97.31 212 VAL A C 1
ATOM 1736 O O . VAL A 1 212 ? -5.038 1.091 -0.383 1.00 97.31 212 VAL A O 1
ATOM 1739 N N . LEU A 1 213 ? -5.908 -0.785 0.500 1.00 97.50 213 LEU A N 1
ATOM 1740 C CA . LEU A 1 213 ? -5.718 -0.459 1.905 1.00 97.50 213 LEU A CA 1
ATOM 1741 C C . LEU A 1 213 ? -4.715 -1.455 2.488 1.00 97.50 213 LEU A C 1
ATOM 1743 O O . LEU A 1 213 ? -5.040 -2.622 2.698 1.00 97.50 213 LEU A O 1
ATOM 1747 N N . MET A 1 214 ? -3.487 -0.999 2.715 1.00 97.69 214 MET A N 1
ATOM 1748 C CA . MET A 1 214 ? -2.360 -1.838 3.133 1.00 97.69 214 MET A CA 1
ATOM 1749 C C . MET A 1 214 ? -1.880 -1.442 4.529 1.00 97.69 214 MET A C 1
ATOM 1751 O O . MET A 1 214 ? -1.872 -0.257 4.862 1.00 97.69 214 MET A O 1
ATOM 1755 N N . SER A 1 215 ? -1.475 -2.409 5.352 1.00 96.56 215 SER A N 1
ATOM 1756 C CA . SER A 1 215 ? -0.914 -2.126 6.676 1.00 96.56 215 SER A CA 1
ATOM 1757 C C . SER A 1 215 ? 0.401 -1.329 6.583 1.00 96.56 215 SER A C 1
ATOM 1759 O O . SER A 1 215 ? 1.235 -1.563 5.710 1.00 96.56 215 SER A O 1
ATOM 1761 N N . LYS A 1 216 ? 0.587 -0.367 7.497 1.00 93.31 216 LYS A N 1
ATOM 1762 C CA . LYS A 1 216 ? 1.788 0.487 7.614 1.00 93.31 216 LYS A CA 1
ATOM 1763 C C . LYS A 1 216 ? 3.001 -0.238 8.184 1.00 93.31 216 LYS A C 1
ATOM 1765 O O . LYS A 1 216 ? 4.099 0.288 8.122 1.00 93.31 216 LYS A O 1
ATOM 1770 N N . ASP A 1 217 ? 2.803 -1.412 8.762 1.00 91.94 217 ASP A N 1
ATOM 1771 C CA . ASP A 1 217 ? 3.862 -2.313 9.207 1.00 91.94 217 ASP A CA 1
ATOM 1772 C C . ASP A 1 217 ? 3.436 -3.749 8.875 1.00 91.94 217 ASP A C 1
ATOM 1774 O O . ASP A 1 217 ? 2.287 -4.009 8.492 1.00 91.94 217 ASP A O 1
ATOM 1778 N N . VAL A 1 218 ? 4.359 -4.691 9.016 1.00 93.50 218 VAL A N 1
ATOM 1779 C CA . VAL A 1 218 ? 4.021 -6.113 9.030 1.00 93.50 218 VAL A CA 1
ATOM 1780 C C . VAL A 1 218 ? 3.172 -6.439 10.261 1.00 93.50 218 VAL A C 1
ATOM 1782 O O . VAL A 1 218 ? 3.290 -5.806 11.310 1.00 93.50 218 VAL A O 1
ATOM 1785 N N . LEU A 1 219 ? 2.318 -7.452 10.145 1.00 94.50 219 LEU A N 1
ATOM 1786 C CA . LEU A 1 219 ? 1.421 -7.870 11.210 1.00 94.50 219 LEU A CA 1
ATOM 1787 C C . LEU A 1 219 ? 2.205 -8.213 12.490 1.00 94.50 219 LEU A C 1
ATOM 1789 O O . LEU A 1 219 ? 3.259 -8.865 12.410 1.00 94.50 219 LEU A O 1
ATOM 1793 N N . PRO A 1 220 ? 1.696 -7.836 13.678 1.00 91.44 220 PRO A N 1
ATOM 1794 C CA . PRO A 1 220 ? 2.253 -8.280 14.946 1.00 91.44 220 PRO A CA 1
ATOM 1795 C C . PRO A 1 220 ? 2.415 -9.801 14.976 1.00 91.44 220 PRO A C 1
ATOM 1797 O O . PRO A 1 220 ? 1.604 -10.541 14.422 1.00 91.44 220 PRO A O 1
ATOM 1800 N N . CYS A 1 221 ? 3.494 -10.268 15.603 1.00 90.06 221 CYS A N 1
ATOM 1801 C CA . CYS A 1 221 ? 3.832 -11.692 15.719 1.00 90.06 221 CYS A CA 1
ATOM 1802 C C . CYS A 1 221 ? 4.096 -12.438 14.393 1.00 90.06 221 CYS A C 1
ATOM 1804 O O . CYS A 1 221 ? 4.314 -13.647 14.438 1.00 90.06 221 CYS A O 1
ATOM 1806 N N . SER A 1 222 ? 4.138 -11.753 13.241 1.00 93.19 222 SER A N 1
ATOM 1807 C CA . SER A 1 222 ? 4.472 -12.379 11.949 1.00 93.19 222 SER A CA 1
ATOM 1808 C C . SER A 1 222 ? 5.973 -12.578 11.723 1.00 93.19 222 SER A C 1
ATOM 1810 O O . SER A 1 222 ? 6.370 -13.456 10.957 1.00 93.19 222 SER A O 1
ATOM 1812 N N . ARG A 1 223 ? 6.820 -11.783 12.385 1.00 90.25 223 ARG A N 1
ATOM 1813 C CA . ARG A 1 223 ? 8.285 -11.890 12.291 1.00 90.25 223 ARG A CA 1
ATOM 1814 C C . ARG A 1 223 ? 8.784 -13.218 12.869 1.00 90.25 223 ARG A C 1
ATOM 1816 O O . ARG A 1 223 ? 8.193 -13.730 13.820 1.00 90.25 223 ARG A O 1
ATOM 1823 N N . LYS A 1 224 ? 9.883 -13.765 12.329 1.00 86.38 224 LYS A N 1
ATOM 1824 C CA . LYS A 1 224 ? 10.447 -15.075 12.733 1.00 86.38 224 LYS A CA 1
ATOM 1825 C C . LYS A 1 224 ? 9.457 -16.250 12.594 1.00 86.38 224 LYS A C 1
ATOM 1827 O O . LYS A 1 224 ? 9.589 -17.251 13.298 1.00 86.38 224 LYS A O 1
ATOM 1832 N N . LYS A 1 225 ? 8.443 -16.141 11.727 1.00 88.06 225 LYS A N 1
ATOM 1833 C CA . LYS A 1 225 ? 7.456 -17.207 11.471 1.00 88.06 225 LYS A CA 1
ATOM 1834 C C . LYS A 1 225 ? 7.620 -17.813 10.082 1.00 88.06 225 LYS A C 1
ATOM 1836 O O . LYS A 1 225 ? 8.117 -17.150 9.169 1.00 88.06 225 LYS A O 1
ATOM 1841 N N . SER A 1 226 ? 7.181 -19.066 9.935 1.00 91.12 226 SER A N 1
ATOM 1842 C CA . SER A 1 226 ? 7.101 -19.721 8.628 1.00 91.12 226 SER A CA 1
ATOM 1843 C C . SER A 1 226 ? 6.095 -19.004 7.726 1.00 91.12 226 SER A C 1
ATOM 1845 O O . SER A 1 226 ? 5.254 -18.237 8.206 1.00 91.12 226 SER A O 1
ATOM 1847 N N . TRP A 1 227 ? 6.185 -19.245 6.420 1.00 91.88 227 TRP A N 1
ATOM 1848 C CA . TRP A 1 227 ? 5.232 -18.694 5.463 1.00 91.88 227 TRP A CA 1
ATOM 1849 C C . TRP A 1 227 ? 3.797 -19.132 5.768 1.00 91.88 227 TRP A C 1
ATOM 1851 O O . TRP A 1 227 ? 2.903 -18.297 5.799 1.00 91.88 227 TRP A O 1
ATOM 1861 N N . GLU A 1 228 ? 3.586 -20.406 6.092 1.00 94.12 228 GLU A N 1
ATOM 1862 C CA . GLU A 1 228 ? 2.266 -20.963 6.410 1.00 94.12 228 GLU A CA 1
ATOM 1863 C C . GLU A 1 228 ? 1.652 -20.254 7.621 1.00 94.12 228 GLU A C 1
ATOM 1865 O O . GLU A 1 228 ? 0.512 -19.809 7.572 1.00 94.12 228 GLU A O 1
ATOM 1870 N N . THR A 1 229 ? 2.447 -20.030 8.674 1.00 94.75 229 THR A N 1
ATOM 1871 C CA . THR A 1 229 ? 1.985 -19.265 9.843 1.00 94.75 229 THR A CA 1
ATOM 1872 C C . THR A 1 229 ? 1.648 -17.815 9.478 1.00 94.75 229 THR A C 1
ATOM 1874 O O . THR A 1 229 ? 0.734 -17.224 10.047 1.00 94.75 229 THR A O 1
ATOM 1877 N N . GLN A 1 230 ? 2.388 -17.203 8.551 1.00 94.88 230 GLN A N 1
ATOM 1878 C CA . GLN A 1 230 ? 2.102 -15.846 8.082 1.00 94.88 230 GLN A CA 1
ATOM 1879 C C . GLN A 1 230 ? 0.814 -15.777 7.252 1.00 94.88 230 GLN A C 1
ATOM 1881 O O . GLN A 1 230 ? 0.036 -14.843 7.442 1.00 94.88 230 GLN A O 1
ATOM 1886 N N . VAL A 1 231 ? 0.561 -16.770 6.397 1.00 96.81 231 VAL A N 1
ATOM 1887 C CA . VAL A 1 231 ? -0.714 -16.931 5.680 1.00 96.81 231 VAL A CA 1
ATOM 1888 C C . VAL A 1 231 ? -1.864 -17.050 6.679 1.00 96.81 231 VAL A C 1
ATOM 1890 O O . VAL A 1 231 ? -2.806 -16.263 6.608 1.00 96.81 231 VAL A O 1
ATOM 1893 N N . ASP A 1 232 ? -1.734 -17.920 7.685 1.00 97.56 232 ASP A N 1
ATOM 1894 C CA . ASP A 1 232 ? -2.758 -18.104 8.719 1.00 97.56 232 ASP A CA 1
ATOM 1895 C C . ASP A 1 232 ? -3.059 -16.806 9.487 1.00 97.56 232 ASP A C 1
ATOM 1897 O O . ASP A 1 232 ? -4.207 -16.539 9.847 1.00 97.56 232 ASP A O 1
ATOM 1901 N N . LEU A 1 233 ? -2.049 -15.968 9.750 1.00 97.12 233 LEU A N 1
ATOM 1902 C CA . LEU A 1 233 ? -2.247 -14.668 10.402 1.00 97.12 233 LEU A CA 1
ATOM 1903 C C . LEU A 1 233 ? -3.095 -13.719 9.548 1.00 97.12 233 LEU A C 1
ATOM 1905 O O . LEU A 1 233 ? -3.966 -13.034 10.088 1.00 97.12 233 LEU A O 1
ATOM 1909 N N . VAL A 1 234 ? -2.864 -13.683 8.234 1.00 97.88 234 VAL A N 1
ATOM 1910 C CA . VAL A 1 234 ? -3.652 -12.856 7.310 1.00 97.88 234 VAL A CA 1
ATOM 1911 C C . VAL A 1 234 ? -5.071 -13.403 7.161 1.00 97.88 234 VAL A C 1
ATOM 1913 O O . VAL A 1 234 ? -6.023 -12.628 7.228 1.00 97.88 234 VAL A O 1
ATOM 1916 N N . ASP A 1 235 ? -5.238 -14.721 7.066 1.00 97.56 235 ASP A N 1
ATOM 1917 C CA . ASP A 1 235 ? -6.556 -15.360 6.984 1.00 97.56 235 ASP A CA 1
ATOM 1918 C C . ASP A 1 235 ? -7.378 -15.147 8.261 1.00 97.56 235 ASP A C 1
ATOM 1920 O O . ASP A 1 235 ? -8.580 -14.872 8.215 1.00 97.56 235 ASP A O 1
ATOM 1924 N N . ASN A 1 236 ? -6.741 -15.234 9.429 1.00 96.38 236 ASN A N 1
ATOM 1925 C CA . ASN A 1 236 ? -7.392 -14.941 10.703 1.00 96.38 236 ASN A CA 1
ATOM 1926 C C . ASN A 1 236 ? -7.760 -13.460 10.825 1.00 96.38 236 ASN A C 1
ATOM 1928 O O . ASN A 1 236 ? -8.832 -13.144 11.345 1.00 96.38 236 ASN A O 1
ATOM 1932 N N . LEU A 1 237 ? -6.917 -12.554 10.318 1.00 96.06 237 LEU A N 1
ATOM 1933 C CA . LEU A 1 237 ? -7.253 -11.135 10.225 1.00 96.06 237 LEU A CA 1
ATOM 1934 C C . LEU A 1 237 ? -8.475 -10.919 9.326 1.00 96.06 237 LEU A C 1
ATOM 1936 O O . LEU A 1 237 ? -9.385 -10.196 9.725 1.00 96.06 237 LEU A O 1
ATOM 1940 N N . ALA A 1 238 ? -8.521 -11.574 8.163 1.00 96.00 238 ALA A N 1
ATOM 1941 C CA . ALA A 1 238 ? -9.642 -11.495 7.232 1.00 96.00 238 ALA A CA 1
ATOM 1942 C C . ALA A 1 238 ? -10.958 -11.949 7.885 1.00 96.00 238 ALA A C 1
ATOM 1944 O O . ALA A 1 238 ? -11.956 -11.233 7.835 1.00 96.00 238 ALA A O 1
ATOM 1945 N N . LYS A 1 239 ? -10.935 -13.091 8.588 1.00 95.06 239 LYS A N 1
ATOM 1946 C CA . LYS A 1 239 ? -12.088 -13.615 9.344 1.00 95.06 239 LYS A CA 1
ATOM 1947 C C . LYS A 1 239 ? -12.521 -12.674 10.466 1.00 95.06 239 LYS A C 1
ATOM 1949 O O . LYS A 1 239 ? -13.708 -12.423 10.628 1.00 95.06 239 LYS A O 1
ATOM 1954 N N . LYS A 1 240 ? -11.570 -12.147 11.244 1.00 91.88 240 LYS A N 1
ATOM 1955 C CA . LYS A 1 240 ? -11.849 -11.238 12.367 1.00 91.88 240 LYS A CA 1
ATOM 1956 C C . LYS A 1 240 ? -12.438 -9.909 11.897 1.00 91.88 240 LYS A C 1
ATOM 1958 O O . LYS A 1 240 ? -13.299 -9.355 12.571 1.00 91.88 240 LYS A O 1
ATOM 1963 N N . ALA A 1 241 ? -11.934 -9.392 10.782 1.00 91.75 241 ALA A N 1
ATOM 1964 C CA . ALA A 1 241 ? -12.363 -8.127 10.205 1.00 91.75 241 ALA A CA 1
ATOM 1965 C C . ALA A 1 241 ? -13.607 -8.256 9.318 1.00 91.75 241 ALA A C 1
ATOM 1967 O O . ALA A 1 241 ? -14.058 -7.234 8.820 1.00 91.75 241 ALA A O 1
ATOM 1968 N N . PHE A 1 242 ? -14.089 -9.482 9.067 1.00 92.00 242 PHE A N 1
ATOM 1969 C CA . PHE A 1 242 ? -15.110 -9.781 8.057 1.00 92.00 242 PHE A CA 1
ATOM 1970 C C . PHE A 1 242 ? -14.802 -9.141 6.690 1.00 92.00 242 PHE A C 1
ATOM 1972 O O . PHE A 1 242 ? -15.685 -8.730 5.949 1.00 92.00 242 PHE A O 1
ATOM 1979 N N . ALA A 1 243 ? -13.516 -9.080 6.332 1.00 92.12 243 ALA A N 1
ATOM 1980 C CA . ALA A 1 243 ? -13.037 -8.389 5.142 1.00 92.12 243 ALA A CA 1
ATOM 1981 C C . ALA A 1 243 ? -11.971 -9.212 4.414 1.00 92.12 243 ALA A C 1
ATOM 1983 O O . ALA A 1 243 ? -11.158 -9.883 5.044 1.00 92.12 243 ALA A O 1
ATOM 1984 N N . LYS A 1 244 ? -11.914 -9.108 3.081 1.00 94.19 244 LYS A N 1
ATOM 1985 C CA . LYS A 1 244 ? -10.940 -9.812 2.223 1.00 94.19 244 LYS A CA 1
ATOM 1986 C C . LYS A 1 244 ? -9.522 -9.240 2.314 1.00 94.19 244 LYS A C 1
ATOM 1988 O O . LYS A 1 244 ? -8.997 -8.669 1.355 1.00 94.19 244 LYS A O 1
ATOM 1993 N N . TYR A 1 245 ? -8.894 -9.392 3.472 1.00 97.50 245 TYR A N 1
ATOM 1994 C CA . TYR A 1 245 ? -7.456 -9.207 3.599 1.00 97.50 245 TYR A CA 1
ATOM 1995 C C . TYR A 1 245 ? -6.715 -10.361 2.924 1.00 97.50 245 TYR A C 1
ATOM 1997 O O . TYR A 1 245 ? -7.094 -11.521 3.051 1.00 97.50 245 TYR A O 1
ATOM 2005 N N . LYS A 1 246 ? -5.648 -10.023 2.205 1.00 97.88 246 LYS A N 1
ATOM 2006 C CA . LYS A 1 246 ? -4.740 -10.956 1.542 1.00 97.88 246 LYS A CA 1
ATOM 2007 C C . LYS A 1 246 ? -3.294 -10.524 1.750 1.00 97.88 246 LYS A C 1
ATOM 2009 O O . LYS A 1 246 ? -3.018 -9.378 2.118 1.00 97.88 246 LYS A O 1
ATOM 2014 N N . ILE A 1 247 ? -2.371 -11.438 1.478 1.00 98.19 247 ILE A N 1
ATOM 2015 C CA . ILE A 1 247 ? -0.957 -11.091 1.343 1.00 98.19 247 ILE A CA 1
ATOM 2016 C C . ILE A 1 247 ? -0.812 -10.219 0.084 1.00 98.19 247 ILE A C 1
ATOM 2018 O O . ILE A 1 247 ? -1.380 -10.571 -0.956 1.00 98.19 247 ILE A O 1
ATOM 2022 N N . PRO A 1 248 ? -0.104 -9.078 0.150 1.00 97.88 248 PRO A N 1
ATOM 2023 C CA . PRO A 1 248 ? 0.090 -8.225 -1.014 1.00 97.88 248 PRO A CA 1
ATOM 2024 C C . PRO A 1 248 ? 0.892 -8.939 -2.107 1.00 97.88 248 PRO A C 1
ATOM 2026 O O . PRO A 1 248 ? 1.772 -9.759 -1.825 1.00 97.88 248 PRO A O 1
ATOM 2029 N N . SER A 1 249 ? 0.626 -8.578 -3.361 1.00 97.69 249 SER A N 1
ATOM 2030 C CA . SER A 1 249 ? 1.554 -8.883 -4.452 1.00 97.69 249 SER A CA 1
ATOM 2031 C C . SER A 1 249 ? 2.809 -8.008 -4.364 1.00 97.69 249 SER A C 1
ATOM 2033 O O . SER A 1 249 ? 2.817 -6.952 -3.719 1.00 97.69 249 SER A O 1
ATOM 2035 N N . LEU A 1 250 ? 3.871 -8.411 -5.058 1.00 96.88 250 LEU A N 1
ATOM 2036 C CA . LEU A 1 250 ? 5.106 -7.642 -5.177 1.00 96.88 250 LEU A CA 1
ATOM 2037 C C . LEU A 1 250 ? 4.830 -6.249 -5.746 1.00 96.88 250 LEU A C 1
ATOM 2039 O O . LEU A 1 250 ? 5.339 -5.255 -5.231 1.00 96.88 250 LEU A O 1
ATOM 2043 N N . GLN A 1 251 ? 4.000 -6.183 -6.787 1.00 97.06 251 GLN A N 1
ATOM 2044 C CA . GLN A 1 251 ? 3.576 -4.939 -7.426 1.00 97.06 251 GLN A CA 1
ATOM 2045 C C . GLN A 1 251 ? 2.807 -4.032 -6.466 1.00 97.06 251 GLN A C 1
ATOM 2047 O O . GLN A 1 251 ? 3.126 -2.848 -6.369 1.00 97.06 251 GLN A O 1
ATOM 2052 N N . GLU A 1 252 ? 1.824 -4.581 -5.745 1.00 97.62 252 GLU A N 1
ATOM 2053 C CA . GLU A 1 252 ? 1.001 -3.822 -4.804 1.00 97.62 252 GLU A CA 1
ATOM 2054 C C . GLU A 1 252 ? 1.864 -3.243 -3.676 1.00 97.62 252 GLU A C 1
ATOM 2056 O O . GLU A 1 252 ? 1.873 -2.031 -3.459 1.00 97.62 252 GLU A O 1
ATOM 2061 N N . ALA A 1 253 ? 2.656 -4.084 -3.006 1.00 97.06 253 ALA A N 1
ATOM 2062 C CA . ALA A 1 253 ? 3.512 -3.646 -1.909 1.00 97.06 253 ALA A CA 1
ATOM 2063 C C . ALA A 1 253 ? 4.573 -2.631 -2.364 1.00 97.06 253 ALA A C 1
ATOM 2065 O O . ALA A 1 253 ? 4.766 -1.607 -1.706 1.00 97.06 253 ALA A O 1
ATOM 2066 N N . PHE A 1 254 ? 5.231 -2.866 -3.504 1.00 95.88 254 PHE A N 1
ATOM 2067 C CA . PHE A 1 254 ? 6.228 -1.940 -4.041 1.00 95.88 254 PHE A CA 1
ATOM 2068 C C . PHE A 1 254 ? 5.618 -0.582 -4.410 1.00 95.88 254 PHE A C 1
ATOM 2070 O O . PHE A 1 254 ? 6.166 0.462 -4.045 1.00 95.88 254 PHE A O 1
ATOM 2077 N N . ALA A 1 255 ? 4.469 -0.584 -5.095 1.00 96.88 255 ALA A N 1
ATOM 2078 C CA . ALA A 1 255 ? 3.777 0.641 -5.473 1.00 96.88 255 ALA A CA 1
ATOM 2079 C C . ALA A 1 255 ? 3.367 1.455 -4.247 1.00 96.88 255 ALA A C 1
ATOM 2081 O O . ALA A 1 255 ? 3.683 2.641 -4.181 1.00 96.88 255 ALA A O 1
ATOM 2082 N N . VAL A 1 256 ? 2.744 0.828 -3.246 1.00 97.00 256 VAL A N 1
ATOM 2083 C CA . VAL A 1 256 ? 2.333 1.524 -2.019 1.00 97.00 256 VAL A CA 1
ATOM 2084 C C . VAL A 1 256 ? 3.536 2.131 -1.297 1.00 97.00 256 VAL A C 1
ATOM 2086 O O . VAL A 1 256 ? 3.470 3.289 -0.893 1.00 97.00 256 VAL A O 1
ATOM 2089 N N . MET A 1 257 ? 4.657 1.410 -1.180 1.00 94.88 257 MET A N 1
ATOM 2090 C CA . MET A 1 257 ? 5.867 1.937 -0.533 1.00 94.88 257 MET A CA 1
ATOM 2091 C C . MET A 1 257 ? 6.428 3.172 -1.244 1.00 94.88 257 MET A C 1
ATOM 2093 O O . MET A 1 257 ? 6.742 4.167 -0.587 1.00 94.88 257 MET A O 1
ATOM 2097 N N . LEU A 1 258 ? 6.549 3.129 -2.575 1.00 94.75 258 LEU A N 1
ATOM 2098 C CA . LEU A 1 258 ? 7.076 4.259 -3.340 1.00 94.75 258 LEU A CA 1
ATOM 2099 C C . LEU A 1 258 ? 6.111 5.440 -3.365 1.00 94.75 258 LEU A C 1
ATOM 2101 O O . LEU A 1 258 ? 6.537 6.574 -3.150 1.00 94.75 258 LEU A O 1
ATOM 2105 N N . LEU A 1 259 ? 4.819 5.194 -3.585 1.00 95.81 259 LEU A N 1
ATOM 2106 C CA . LEU A 1 259 ? 3.808 6.248 -3.572 1.00 95.81 259 LEU A CA 1
ATOM 2107 C C . LEU A 1 259 ? 3.732 6.910 -2.194 1.00 95.81 259 LEU A C 1
ATOM 2109 O O . LEU A 1 259 ? 3.673 8.136 -2.118 1.00 95.81 259 LEU A O 1
ATOM 2113 N N . HIS A 1 260 ? 3.845 6.128 -1.117 1.00 94.62 260 HIS A N 1
ATOM 2114 C CA . HIS A 1 260 ? 3.951 6.659 0.237 1.00 94.62 260 HIS A CA 1
ATOM 2115 C C . HIS A 1 260 ? 5.163 7.564 0.406 1.00 94.62 260 HIS A C 1
ATOM 2117 O O . HIS A 1 260 ? 5.006 8.724 0.788 1.00 94.62 260 HIS A O 1
ATOM 2123 N N . LYS A 1 261 ? 6.349 7.097 0.005 1.00 92.12 261 LYS A N 1
ATOM 2124 C CA . LYS A 1 261 ? 7.571 7.903 0.072 1.00 92.12 261 LYS A CA 1
ATOM 2125 C C . LYS A 1 261 ? 7.455 9.211 -0.704 1.00 92.12 261 LYS A C 1
ATOM 2127 O O . LYS A 1 261 ? 7.915 10.244 -0.222 1.00 92.12 261 LYS A O 1
ATOM 2132 N N . VAL A 1 262 ? 6.826 9.189 -1.878 1.00 93.12 262 VAL A N 1
ATOM 2133 C CA . VAL A 1 262 ? 6.597 10.397 -2.680 1.00 93.12 262 VAL A CA 1
ATOM 2134 C C . VAL A 1 262 ? 5.596 11.333 -2.011 1.00 93.12 262 VAL A C 1
ATOM 2136 O O . VAL A 1 262 ? 5.793 12.545 -2.062 1.00 93.12 262 VAL A O 1
ATOM 2139 N N . ALA A 1 263 ? 4.520 10.824 -1.408 1.00 92.62 263 ALA A N 1
ATOM 2140 C CA . ALA A 1 263 ? 3.491 11.653 -0.782 1.00 92.62 263 ALA A CA 1
ATOM 2141 C C . ALA A 1 263 ? 3.966 12.309 0.519 1.00 92.62 263 ALA A C 1
ATOM 2143 O O . ALA A 1 263 ? 3.772 13.515 0.703 1.00 92.62 263 ALA A O 1
ATOM 2144 N N . THR A 1 264 ? 4.590 11.531 1.402 1.00 89.69 264 THR A N 1
ATOM 2145 C CA . THR A 1 264 ? 4.888 11.936 2.784 1.00 89.69 264 THR A CA 1
ATOM 2146 C C . THR A 1 264 ? 6.355 12.294 2.995 1.00 89.69 264 THR A C 1
ATOM 2148 O O . THR A 1 264 ? 6.681 13.027 3.920 1.00 89.69 264 THR A O 1
ATOM 2151 N N . GLY A 1 265 ? 7.256 11.805 2.140 1.00 88.19 265 GLY A N 1
ATOM 2152 C CA . GLY A 1 265 ? 8.697 11.852 2.389 1.00 88.19 265 GLY A CA 1
ATOM 2153 C C . GLY A 1 265 ? 9.177 10.782 3.376 1.00 88.19 265 GLY A C 1
ATOM 2154 O O . GLY A 1 265 ? 10.387 10.624 3.557 1.00 88.19 265 GLY A O 1
ATOM 2155 N N . GLU A 1 266 ? 8.277 9.989 3.957 1.00 87.81 266 GLU A N 1
ATOM 2156 C CA . GLU A 1 266 ? 8.562 8.966 4.966 1.00 87.81 266 GLU A CA 1
ATOM 2157 C C . GLU A 1 266 ? 8.664 7.570 4.342 1.00 87.81 266 GLU A C 1
ATOM 2159 O O . GLU A 1 266 ? 8.136 7.298 3.266 1.00 87.81 266 GLU A O 1
ATOM 2164 N N . SER A 1 267 ? 9.402 6.671 4.990 1.00 88.06 267 SER A N 1
ATOM 2165 C CA . SER A 1 267 ? 9.382 5.253 4.618 1.00 88.06 267 SER A CA 1
ATOM 2166 C C . SER A 1 267 ? 8.108 4.619 5.172 1.00 88.06 267 SER A C 1
ATOM 2168 O O . SER A 1 267 ? 7.805 4.832 6.341 1.00 88.06 267 SER A O 1
ATOM 2170 N N . LEU A 1 268 ? 7.394 3.821 4.366 1.00 89.69 268 LEU A N 1
ATOM 2171 C CA . LEU A 1 268 ? 6.172 3.152 4.833 1.00 89.69 268 LEU A CA 1
ATOM 2172 C C . LEU A 1 268 ? 6.469 2.275 6.053 1.00 89.69 268 LEU A C 1
ATOM 2174 O O . LEU A 1 268 ? 5.849 2.432 7.097 1.00 89.69 268 LEU A O 1
ATOM 2178 N N . TYR A 1 269 ? 7.465 1.397 5.922 1.00 86.38 269 TYR A N 1
ATOM 2179 C CA . TYR A 1 269 ? 8.020 0.681 7.060 1.00 86.38 269 TYR A CA 1
ATOM 2180 C C . TYR A 1 269 ? 9.092 1.548 7.691 1.00 86.38 269 TYR A C 1
ATOM 2182 O O . TYR A 1 269 ? 10.133 1.819 7.082 1.00 86.38 269 TYR A O 1
ATOM 2190 N N . GLN A 1 270 ? 8.819 1.985 8.915 1.00 68.94 270 GLN A N 1
ATOM 2191 C CA . GLN A 1 270 ? 9.806 2.686 9.715 1.00 68.94 270 GLN A CA 1
ATOM 2192 C C . GLN A 1 270 ? 11.016 1.776 9.941 1.00 68.94 270 GLN A C 1
ATOM 2194 O O . GLN A 1 270 ? 10.911 0.542 9.952 1.00 68.94 270 GLN A O 1
ATOM 2199 N N . LYS A 1 271 ? 12.192 2.402 10.061 1.00 61.56 271 LYS A N 1
ATOM 2200 C CA . LYS A 1 271 ? 13.436 1.700 10.381 1.00 61.56 271 LYS A CA 1
ATOM 2201 C C . LYS A 1 271 ? 13.172 0.860 11.627 1.00 61.56 271 LYS A C 1
ATOM 2203 O O . LYS A 1 271 ? 12.636 1.386 12.599 1.00 61.56 271 LYS A O 1
ATOM 2208 N N . GLY A 1 272 ? 13.494 -0.431 11.568 1.00 53.09 272 GLY A N 1
ATOM 2209 C CA . GLY A 1 272 ? 13.323 -1.275 12.740 1.00 53.09 272 GLY A CA 1
ATOM 2210 C C . GLY A 1 272 ? 14.094 -0.674 13.916 1.00 53.09 272 GLY A C 1
ATOM 2211 O O . GLY A 1 272 ? 15.124 -0.009 13.744 1.00 53.09 272 GLY A O 1
ATOM 2212 N N . ASP A 1 273 ? 13.509 -0.824 15.094 1.00 42.81 273 ASP A N 1
ATOM 2213 C CA . ASP A 1 273 ? 14.035 -0.243 16.313 1.00 42.81 273 ASP A CA 1
ATOM 2214 C C . ASP A 1 273 ? 15.456 -0.766 16.575 1.00 42.81 273 ASP A C 1
ATOM 2216 O O . ASP A 1 273 ? 15.701 -1.978 16.567 1.00 42.81 273 ASP A O 1
ATOM 2220 N N . CYS A 1 274 ? 16.405 0.150 16.790 1.00 40.41 274 CYS A N 1
ATOM 2221 C CA . CYS A 1 274 ? 17.767 -0.190 17.195 1.00 40.41 274 CYS A CA 1
ATOM 2222 C C . CYS A 1 274 ? 17.779 -0.995 18.500 1.00 40.41 274 CYS A C 1
ATOM 2224 O O . CYS A 1 274 ? 18.693 -1.795 18.691 1.00 40.41 274 CYS A O 1
ATOM 2226 N N . GLU A 1 275 ? 16.762 -0.828 19.348 1.00 39.84 275 GLU A N 1
ATOM 2227 C CA . GLU A 1 275 ? 16.596 -1.559 20.607 1.00 39.84 275 GLU A CA 1
ATOM 2228 C C . GLU A 1 275 ? 16.258 -3.043 20.388 1.00 39.84 275 GLU A C 1
ATOM 2230 O O . GLU A 1 275 ? 16.599 -3.881 21.218 1.00 39.84 275 GLU A O 1
ATOM 2235 N N . ASN A 1 276 ? 15.705 -3.396 19.221 1.00 44.72 276 ASN A N 1
ATOM 2236 C CA . ASN A 1 276 ? 15.456 -4.781 18.812 1.00 44.72 276 ASN A CA 1
ATOM 2237 C C . ASN A 1 276 ? 16.501 -5.315 17.809 1.00 44.72 276 ASN A C 1
ATOM 2239 O O . ASN A 1 276 ? 16.346 -6.422 17.303 1.00 44.72 276 ASN A O 1
ATOM 2243 N N . GLY A 1 277 ? 17.541 -4.537 17.473 1.00 48.12 277 GLY A N 1
ATOM 2244 C CA . GLY A 1 277 ? 18.622 -4.928 16.550 1.00 48.12 277 GLY A CA 1
ATOM 2245 C C . GLY A 1 277 ? 18.264 -4.930 15.052 1.00 48.12 277 GLY A C 1
ATOM 2246 O O . GLY A 1 277 ? 19.143 -5.063 14.194 1.00 48.12 277 GLY A O 1
ATOM 2247 N N . VAL A 1 278 ? 16.994 -4.715 14.700 1.00 56.31 278 VAL A N 1
ATOM 2248 C CA . VAL A 1 278 ? 16.476 -4.885 13.337 1.00 56.31 278 VAL A CA 1
ATOM 2249 C C . VAL A 1 278 ? 16.711 -3.620 12.508 1.00 56.31 278 VAL A C 1
ATOM 2251 O O . VAL A 1 278 ? 15.952 -2.669 12.582 1.00 56.31 278 VAL A O 1
ATOM 2254 N N . ARG A 1 279 ? 17.729 -3.585 11.639 1.00 65.88 279 ARG A N 1
ATOM 2255 C CA . ARG A 1 279 ? 17.975 -2.395 10.785 1.00 65.88 279 ARG A CA 1
ATOM 2256 C C . ARG A 1 279 ? 16.944 -2.193 9.667 1.00 65.88 279 ARG A C 1
ATOM 2258 O O . ARG A 1 279 ? 16.861 -1.096 9.118 1.00 65.88 279 ARG A O 1
ATOM 2265 N N . TRP A 1 280 ? 16.192 -3.238 9.320 1.00 77.62 280 TRP A N 1
ATOM 2266 C CA . TRP A 1 280 ? 15.364 -3.298 8.117 1.00 77.62 280 TRP A CA 1
ATOM 2267 C C . TRP A 1 280 ? 14.107 -4.141 8.338 1.00 77.62 280 TRP A C 1
ATOM 2269 O O . TRP A 1 280 ? 14.205 -5.257 8.847 1.00 77.62 280 TRP A O 1
ATOM 2279 N N . THR A 1 281 ? 12.959 -3.637 7.888 1.00 86.44 281 THR A N 1
ATOM 2280 C CA . THR A 1 281 ? 11.696 -4.386 7.848 1.00 86.44 281 THR A CA 1
ATOM 2281 C C . THR A 1 281 ? 11.350 -4.726 6.404 1.00 86.44 281 THR A C 1
ATOM 2283 O O . THR A 1 281 ? 11.389 -3.855 5.527 1.00 86.44 281 THR A O 1
ATOM 2286 N N . TYR A 1 282 ? 10.979 -5.983 6.174 1.00 91.38 282 TYR A N 1
ATOM 2287 C CA . TYR A 1 282 ? 10.458 -6.474 4.907 1.00 91.38 282 TYR A CA 1
ATOM 2288 C C . TYR A 1 282 ? 9.133 -7.197 5.125 1.00 91.38 282 TYR A C 1
ATOM 2290 O O . TYR A 1 282 ? 8.956 -7.909 6.116 1.00 91.38 282 TYR A O 1
ATOM 2298 N N . THR A 1 283 ? 8.236 -7.065 4.151 1.00 94.56 283 THR A N 1
ATOM 2299 C CA . THR A 1 283 ? 7.085 -7.956 4.020 1.00 94.56 283 THR A CA 1
ATOM 2300 C C . THR A 1 283 ? 7.396 -9.037 3.002 1.00 94.56 283 THR A C 1
ATOM 2302 O O . THR A 1 283 ? 7.905 -8.730 1.922 1.00 94.56 283 THR A O 1
ATOM 2305 N N . ARG A 1 284 ? 7.051 -10.286 3.312 1.00 95.12 284 ARG A N 1
ATOM 2306 C CA . ARG A 1 284 ? 6.876 -11.312 2.284 1.00 95.12 284 ARG A CA 1
ATOM 2307 C C . ARG A 1 284 ? 5.683 -10.953 1.396 1.00 95.12 284 ARG A C 1
ATOM 2309 O O . ARG A 1 284 ? 4.737 -10.307 1.858 1.00 95.12 284 ARG A O 1
ATOM 2316 N N . VAL A 1 285 ? 5.760 -11.343 0.130 1.00 96.62 285 VAL A N 1
ATOM 2317 C CA . VAL A 1 285 ? 4.702 -11.171 -0.876 1.00 96.62 285 VAL A CA 1
ATOM 2318 C C . VAL A 1 285 ? 4.347 -12.521 -1.491 1.00 96.62 285 VAL A C 1
ATOM 2320 O O . VAL A 1 285 ? 5.032 -13.517 -1.256 1.00 96.62 285 VAL A O 1
ATOM 2323 N N . ASN A 1 286 ? 3.247 -12.573 -2.239 1.00 95.19 286 ASN A N 1
ATOM 2324 C CA . ASN A 1 286 ? 2.707 -13.832 -2.758 1.00 95.19 286 ASN A CA 1
ATOM 2325 C C . ASN A 1 286 ? 3.627 -14.518 -3.790 1.00 95.19 286 ASN A C 1
ATOM 2327 O O . ASN A 1 286 ? 3.600 -15.736 -3.959 1.00 95.19 286 ASN A O 1
ATOM 2331 N N . GLU A 1 287 ? 4.439 -13.740 -4.501 1.00 94.88 287 GLU A N 1
ATOM 2332 C CA . GLU A 1 287 ? 5.375 -14.227 -5.504 1.00 94.88 287 GLU A CA 1
ATOM 2333 C C . GLU A 1 287 ? 6.550 -14.988 -4.881 1.00 94.88 287 GLU A C 1
ATOM 2335 O O . GLU A 1 287 ? 6.994 -14.718 -3.765 1.00 94.88 287 GLU A O 1
ATOM 2340 N N . THR A 1 288 ? 7.105 -15.925 -5.648 1.00 93.06 288 THR A N 1
ATOM 2341 C CA . THR A 1 288 ? 8.302 -16.680 -5.272 1.00 93.06 288 THR A CA 1
ATOM 2342 C C . THR A 1 288 ? 9.448 -16.424 -6.248 1.00 93.06 288 THR A C 1
ATOM 2344 O O . THR A 1 288 ? 9.235 -16.108 -7.421 1.00 93.06 288 THR A O 1
ATOM 2347 N N . ALA A 1 289 ? 10.668 -16.545 -5.740 1.00 87.25 289 ALA A N 1
ATOM 2348 C CA . ALA A 1 289 ? 11.908 -16.574 -6.495 1.00 87.25 289 ALA A CA 1
ATOM 2349 C C . ALA A 1 289 ? 12.280 -18.023 -6.817 1.00 87.25 289 ALA A C 1
ATOM 2351 O O . ALA A 1 289 ? 12.208 -18.908 -5.952 1.00 87.25 289 ALA A O 1
ATOM 2352 N N . LYS A 1 290 ? 12.741 -18.254 -8.046 1.00 81.38 290 LYS A N 1
ATOM 2353 C CA . LYS A 1 290 ? 13.348 -19.527 -8.432 1.00 81.38 290 LYS A CA 1
ATOM 2354 C C . LYS A 1 290 ? 14.825 -19.456 -8.093 1.00 81.38 290 LYS A C 1
ATOM 2356 O O . LYS A 1 290 ? 15.584 -18.732 -8.731 1.00 81.38 290 LYS A O 1
ATOM 2361 N N . HIS A 1 291 ? 15.254 -20.221 -7.099 1.00 68.75 291 HIS A N 1
ATOM 2362 C CA . HIS A 1 291 ? 16.679 -20.346 -6.836 1.00 68.75 291 HIS A CA 1
ATOM 2363 C C . HIS A 1 291 ? 17.278 -21.479 -7.658 1.00 68.75 291 HIS A C 1
ATOM 2365 O O . HIS A 1 291 ? 16.760 -22.597 -7.604 1.00 68.75 291 HIS A O 1
ATOM 2371 N N . PRO A 1 292 ? 18.391 -21.243 -8.379 1.00 61.56 292 PRO A N 1
ATOM 2372 C CA . PRO A 1 292 ? 19.217 -22.364 -8.777 1.00 61.56 292 PRO A CA 1
ATOM 2373 C C . PRO A 1 292 ? 19.678 -23.085 -7.498 1.00 61.56 292 PRO A C 1
ATOM 2375 O O . PRO A 1 292 ? 19.879 -22.431 -6.464 1.00 61.56 292 PRO A O 1
ATOM 2378 N N . PRO A 1 293 ? 19.853 -24.417 -7.534 1.00 58.22 293 PRO A N 1
ATOM 2379 C CA . PRO A 1 293 ? 20.491 -25.133 -6.440 1.00 58.22 293 PRO A CA 1
ATOM 2380 C C . PRO A 1 293 ? 21.784 -24.408 -6.059 1.00 58.22 293 PRO A C 1
ATOM 2382 O O . PRO A 1 293 ? 22.563 -24.032 -6.936 1.00 58.22 293 PRO A O 1
ATOM 2385 N N . ARG A 1 294 ? 22.011 -24.174 -4.762 1.00 57.19 294 ARG A N 1
ATOM 2386 C CA . ARG A 1 294 ? 23.270 -23.594 -4.281 1.00 57.19 294 ARG A CA 1
ATOM 2387 C C . ARG A 1 294 ? 24.405 -24.583 -4.562 1.00 57.19 294 ARG A C 1
ATOM 2389 O O . ARG A 1 294 ? 24.751 -25.400 -3.720 1.00 57.19 294 ARG A O 1
ATOM 2396 N N . THR A 1 295 ? 25.014 -24.502 -5.738 1.00 49.62 295 THR A N 1
ATOM 2397 C CA . THR A 1 295 ? 26.259 -25.206 -6.057 1.00 49.62 295 THR A CA 1
ATOM 2398 C C . THR A 1 295 ? 27.423 -24.331 -5.601 1.00 49.62 295 THR A C 1
ATOM 2400 O O . THR A 1 295 ? 28.086 -23.681 -6.405 1.00 49.62 295 THR A O 1
ATOM 2403 N N . GLY A 1 296 ? 27.611 -24.211 -4.287 1.00 48.94 296 GLY A N 1
ATOM 2404 C CA . GLY A 1 296 ? 28.651 -23.367 -3.705 1.00 48.94 296 GLY A CA 1
ATOM 2405 C C . GLY A 1 296 ? 29.319 -24.053 -2.524 1.00 48.94 296 GLY A C 1
ATOM 2406 O O . GLY A 1 296 ? 28.691 -24.240 -1.486 1.00 48.94 296 GLY A O 1
ATOM 2407 N N . VAL A 1 297 ? 30.596 -24.394 -2.698 1.00 45.47 297 VAL A N 1
ATOM 2408 C CA . VAL A 1 297 ? 31.515 -25.001 -1.722 1.00 45.47 297 VAL A CA 1
ATOM 2409 C C . VAL A 1 297 ? 31.880 -23.984 -0.626 1.00 45.47 297 VAL A C 1
ATOM 2411 O O . VAL A 1 297 ? 33.019 -23.562 -0.498 1.00 45.47 297 VAL A O 1
ATOM 2414 N N . TRP A 1 298 ? 30.894 -23.556 0.159 1.00 45.94 298 TRP A N 1
ATOM 2415 C CA . TRP A 1 298 ? 31.109 -22.942 1.479 1.00 45.94 298 TRP A CA 1
ATOM 2416 C C . TRP A 1 298 ? 30.578 -23.879 2.575 1.00 45.94 298 TRP A C 1
ATOM 2418 O O . TRP A 1 298 ? 30.028 -23.446 3.586 1.00 45.94 298 TRP A O 1
ATOM 2428 N N . ALA A 1 299 ? 30.700 -25.185 2.320 1.00 44.78 299 ALA A N 1
ATOM 2429 C CA . ALA A 1 299 ? 30.266 -26.268 3.185 1.00 44.78 299 ALA A CA 1
ATOM 2430 C C . ALA A 1 299 ? 31.267 -26.474 4.334 1.00 44.78 299 ALA A C 1
ATOM 2432 O O . ALA A 1 299 ? 32.129 -27.344 4.274 1.00 44.78 299 ALA A O 1
ATOM 2433 N N . ASP A 1 300 ? 31.147 -25.650 5.369 1.00 47.38 300 ASP A N 1
ATOM 2434 C CA . ASP A 1 300 ? 31.272 -26.148 6.749 1.00 47.38 300 ASP A CA 1
ATOM 2435 C C . ASP A 1 300 ? 29.892 -26.633 7.239 1.00 47.38 300 ASP A C 1
ATOM 2437 O O . ASP A 1 300 ? 29.765 -27.654 7.911 1.00 47.38 300 ASP A O 1
ATOM 2441 N N . ASP A 1 301 ? 28.811 -25.991 6.786 1.00 48.78 301 ASP A N 1
ATOM 2442 C CA . ASP A 1 301 ? 27.468 -26.343 7.232 1.00 48.78 301 ASP A CA 1
ATOM 2443 C C . ASP A 1 301 ? 26.956 -27.591 6.491 1.00 48.78 301 ASP A C 1
ATOM 2445 O O . ASP A 1 301 ? 26.489 -27.540 5.352 1.00 48.78 301 ASP A O 1
ATOM 2449 N N . THR A 1 302 ? 27.051 -28.743 7.154 1.00 45.34 302 THR A N 1
ATOM 2450 C CA . THR A 1 302 ? 26.577 -30.074 6.720 1.00 45.34 302 THR A CA 1
ATOM 2451 C C . THR A 1 302 ? 25.050 -30.178 6.577 1.00 45.34 302 THR A C 1
ATOM 2453 O O . THR A 1 302 ? 24.481 -31.271 6.522 1.00 45.34 302 THR A O 1
ATOM 2456 N N . ARG A 1 303 ? 24.352 -29.046 6.464 1.00 47.44 303 ARG A N 1
ATOM 2457 C CA . ARG A 1 303 ? 22.913 -28.975 6.253 1.00 47.44 303 ARG A CA 1
ATOM 2458 C C . ARG A 1 303 ? 22.578 -28.703 4.784 1.00 47.44 303 ARG A C 1
ATOM 2460 O O . ARG A 1 303 ? 22.466 -27.576 4.320 1.00 47.44 303 ARG A O 1
ATOM 2467 N N . VAL A 1 304 ? 22.254 -29.831 4.156 1.00 46.06 304 VAL A N 1
ATOM 2468 C CA . VAL A 1 304 ? 21.153 -30.066 3.211 1.00 46.06 304 VAL A CA 1
ATOM 2469 C C . VAL A 1 304 ? 21.422 -29.893 1.707 1.00 46.06 304 VAL A C 1
ATOM 2471 O O . VAL A 1 304 ? 21.387 -28.807 1.136 1.00 46.06 304 VAL A O 1
ATOM 2474 N N . ASN A 1 305 ? 21.487 -31.057 1.049 1.00 40.75 305 ASN A N 1
ATOM 2475 C CA . ASN A 1 305 ? 20.858 -31.334 -0.246 1.00 40.75 305 ASN A CA 1
ATOM 2476 C C . ASN A 1 305 ? 19.332 -31.103 -0.159 1.00 40.75 305 ASN A C 1
ATOM 2478 O O . ASN A 1 305 ? 18.548 -32.047 -0.247 1.00 40.75 305 ASN A O 1
ATOM 2482 N N . GLU A 1 306 ? 18.879 -29.871 0.070 1.00 50.78 306 GLU A N 1
ATOM 2483 C CA . GLU A 1 306 ? 17.462 -29.544 -0.078 1.00 50.78 306 GLU A CA 1
ATOM 2484 C C . GLU A 1 306 ? 17.265 -29.054 -1.509 1.00 50.78 306 GLU A C 1
ATOM 2486 O O . GLU A 1 306 ? 17.731 -27.981 -1.892 1.00 50.78 306 GLU A O 1
ATOM 2491 N N . THR A 1 307 ? 16.616 -29.898 -2.317 1.00 50.16 307 THR A N 1
ATOM 2492 C CA . THR A 1 307 ? 15.971 -29.541 -3.589 1.00 50.16 307 THR A CA 1
ATOM 2493 C C . THR A 1 307 ? 15.497 -28.098 -3.547 1.00 50.16 307 THR A C 1
ATOM 2495 O O . THR A 1 307 ? 14.787 -27.749 -2.607 1.00 50.16 307 THR A O 1
ATOM 2498 N N . ALA A 1 308 ? 15.895 -27.298 -4.541 1.00 54.06 308 ALA A N 1
ATOM 2499 C CA . ALA A 1 308 ? 15.585 -25.878 -4.670 1.00 54.06 308 ALA A CA 1
ATOM 2500 C C . ALA A 1 308 ? 14.120 -25.580 -4.304 1.00 54.06 308 ALA A C 1
ATOM 2502 O O . ALA A 1 308 ? 13.220 -25.687 -5.136 1.00 54.06 308 ALA A O 1
ATOM 2503 N N . LYS A 1 309 ? 13.870 -25.242 -3.035 1.00 65.81 309 LYS A N 1
ATOM 2504 C CA . LYS A 1 309 ? 12.562 -24.781 -2.590 1.00 65.81 309 LYS A CA 1
ATOM 2505 C C . LYS A 1 309 ? 12.436 -23.349 -3.081 1.00 65.81 309 LYS A C 1
ATOM 2507 O O . LYS A 1 309 ? 13.302 -22.514 -2.806 1.00 65.81 309 LYS A O 1
ATOM 2512 N N . ASN A 1 310 ? 11.367 -23.087 -3.827 1.00 77.81 310 ASN A N 1
ATOM 2513 C CA . ASN A 1 310 ? 10.959 -21.732 -4.169 1.00 77.81 310 ASN A CA 1
ATOM 2514 C C . ASN A 1 310 ? 10.945 -20.907 -2.877 1.00 77.81 310 ASN A C 1
ATOM 2516 O O . ASN A 1 310 ? 10.312 -21.298 -1.898 1.00 77.81 310 ASN A O 1
ATOM 2520 N N . SER A 1 311 ? 11.701 -19.815 -2.856 1.00 86.50 311 SER A N 1
ATOM 2521 C CA . SER A 1 311 ? 11.736 -18.903 -1.710 1.00 86.50 311 SER A CA 1
ATOM 2522 C C . SER A 1 311 ? 10.748 -17.779 -1.951 1.00 86.50 311 SER A C 1
ATOM 2524 O O . SER A 1 311 ? 10.571 -17.355 -3.093 1.00 86.50 311 SER A O 1
ATOM 2526 N N . HIS A 1 312 ? 10.096 -17.286 -0.906 1.00 91.50 312 HIS A N 1
ATOM 2527 C CA . HIS A 1 312 ? 9.155 -16.185 -1.077 1.00 91.50 312 HIS A CA 1
ATOM 2528 C C . HIS A 1 312 ? 9.912 -14.895 -1.370 1.00 91.50 312 HIS A C 1
ATOM 2530 O O . HIS A 1 312 ? 10.975 -14.625 -0.801 1.00 91.50 312 HIS A O 1
ATOM 2536 N N . MET A 1 313 ? 9.358 -14.099 -2.278 1.00 93.75 313 MET A N 1
ATOM 2537 C CA . MET A 1 313 ? 9.838 -12.750 -2.518 1.00 93.75 313 MET A CA 1
ATOM 2538 C C . MET A 1 313 ? 9.543 -11.895 -1.281 1.00 93.75 313 MET A C 1
ATOM 2540 O O . MET A 1 313 ? 8.527 -12.057 -0.600 1.00 93.75 313 MET A O 1
ATOM 2544 N N . ILE A 1 314 ? 10.437 -10.958 -1.000 1.00 93.69 314 ILE A N 1
ATOM 2545 C CA . ILE A 1 314 ? 10.316 -9.960 0.055 1.00 93.69 314 ILE A CA 1
ATOM 2546 C C . ILE A 1 314 ? 10.526 -8.569 -0.525 1.00 93.69 314 ILE A C 1
ATOM 2548 O O . ILE A 1 314 ? 11.365 -8.366 -1.405 1.00 93.69 314 ILE A O 1
ATOM 2552 N N . VAL A 1 315 ? 9.792 -7.597 0.006 1.00 94.00 315 VAL A N 1
ATOM 2553 C CA . VAL A 1 315 ? 9.930 -6.184 -0.351 1.00 94.00 315 VAL A CA 1
ATOM 2554 C C . VAL A 1 315 ? 9.924 -5.311 0.898 1.00 94.00 315 VAL A C 1
ATOM 2556 O O . VAL A 1 315 ? 9.175 -5.554 1.847 1.00 94.00 315 VAL A O 1
ATOM 2559 N N . GLY A 1 316 ? 10.797 -4.309 0.931 1.00 91.00 316 GLY A N 1
ATOM 2560 C CA . GLY A 1 316 ? 10.895 -3.389 2.058 1.00 91.00 316 GLY A CA 1
ATOM 2561 C C . GLY A 1 316 ? 12.212 -2.630 2.099 1.00 91.00 316 GLY A C 1
ATOM 2562 O O . GLY A 1 316 ? 12.788 -2.300 1.062 1.00 91.00 316 GLY A O 1
ATOM 2563 N N . ALA A 1 317 ? 12.681 -2.356 3.317 1.00 73.94 317 ALA A N 1
ATOM 2564 C CA . ALA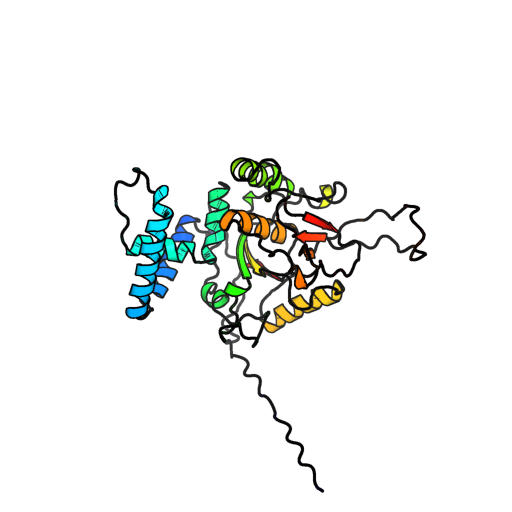 A 1 317 ? 13.972 -1.728 3.587 1.00 73.94 317 ALA A CA 1
ATOM 2565 C C . ALA A 1 317 ? 14.230 -0.426 2.808 1.00 73.94 317 ALA A C 1
ATOM 2567 O O . ALA A 1 317 ? 15.291 -0.258 2.207 1.00 73.94 317 ALA A O 1
ATOM 2568 N N . SER A 1 318 ? 13.265 0.502 2.816 1.00 67.25 318 SER A N 1
ATOM 2569 C CA . SER A 1 318 ? 13.446 1.782 2.136 1.00 67.25 318 SER A CA 1
ATOM 2570 C C . SER A 1 318 ? 14.223 2.777 2.995 1.00 67.25 318 SER A C 1
ATOM 2572 O O . SER A 1 318 ? 13.819 3.069 4.120 1.00 67.25 318 SER A O 1
ATOM 2574 N N . PHE A 1 319 ? 15.265 3.359 2.391 1.00 64.56 319 PHE A N 1
ATOM 2575 C CA . PHE A 1 319 ? 16.122 4.462 2.863 1.00 64.56 319 PHE A CA 1
ATOM 2576 C C . PHE A 1 319 ? 17.497 4.056 3.439 1.00 64.56 319 PHE A C 1
ATOM 2578 O O . PHE A 1 319 ? 17.581 3.159 4.267 1.00 64.56 319 PHE A O 1
ATOM 2585 N N . PRO A 1 320 ? 18.595 4.755 3.078 1.00 68.88 320 PRO A N 1
ATOM 2586 C CA . PRO A 1 320 ? 18.669 5.838 2.090 1.00 68.88 320 PRO A CA 1
ATOM 2587 C C . PRO A 1 320 ? 18.765 5.361 0.631 1.00 68.88 320 PRO A C 1
ATOM 2589 O O . PRO A 1 320 ? 18.724 6.192 -0.270 1.00 68.88 320 PRO A O 1
ATOM 2592 N N . ASN A 1 321 ? 18.883 4.052 0.388 1.00 74.25 321 ASN A N 1
ATOM 2593 C CA . ASN A 1 321 ? 19.426 3.549 -0.882 1.00 74.25 321 ASN A CA 1
ATOM 2594 C C . ASN A 1 321 ? 18.391 3.080 -1.920 1.00 74.25 321 ASN A C 1
ATOM 2596 O O . ASN A 1 321 ? 18.760 2.838 -3.067 1.00 74.25 321 ASN A O 1
ATOM 2600 N N . GLY A 1 322 ? 17.121 2.956 -1.536 1.00 83.12 322 GLY A N 1
ATOM 2601 C CA . GLY A 1 322 ? 16.064 2.430 -2.404 1.00 83.12 322 GLY A CA 1
ATOM 2602 C C . GLY A 1 322 ? 15.182 1.421 -1.681 1.00 83.12 322 GLY A C 1
ATOM 2603 O O . GLY A 1 322 ? 15.440 1.106 -0.521 1.00 83.12 322 GLY A O 1
ATOM 2604 N N . VAL A 1 323 ? 14.157 0.917 -2.365 1.00 87.94 323 VAL A N 1
ATOM 2605 C CA . VAL A 1 323 ? 13.344 -0.217 -1.908 1.00 87.94 323 VAL A CA 1
ATOM 2606 C C . VAL A 1 323 ? 14.050 -1.505 -2.321 1.00 87.94 323 VAL A C 1
ATOM 2608 O O . VAL A 1 323 ? 14.410 -1.709 -3.483 1.00 87.94 323 VAL A O 1
ATOM 2611 N N . SER A 1 324 ? 14.276 -2.389 -1.360 1.00 89.88 324 SER A N 1
ATOM 2612 C CA . SER A 1 324 ? 14.899 -3.682 -1.610 1.00 89.88 324 SER A CA 1
ATOM 2613 C C . SER A 1 324 ? 13.829 -4.706 -1.964 1.00 89.88 324 SER A C 1
ATOM 2615 O O . SER A 1 324 ? 12.874 -4.887 -1.213 1.00 89.88 324 SER A O 1
ATOM 2617 N N . VAL A 1 325 ? 14.016 -5.381 -3.096 1.00 90.81 325 VAL A N 1
ATOM 2618 C CA . VAL A 1 325 ? 13.244 -6.551 -3.523 1.00 90.81 325 VAL A CA 1
ATOM 2619 C C . VAL A 1 325 ? 14.209 -7.721 -3.542 1.00 90.81 325 VAL A C 1
ATOM 2621 O O . VAL A 1 325 ? 15.221 -7.634 -4.219 1.00 90.81 325 VAL A O 1
ATOM 2624 N N . ASN A 1 326 ? 13.952 -8.774 -2.782 1.00 88.12 326 ASN A N 1
ATOM 2625 C CA . ASN A 1 326 ? 14.850 -9.925 -2.675 1.00 88.12 326 ASN A CA 1
ATOM 2626 C C . ASN A 1 326 ? 14.013 -11.195 -2.480 1.00 88.12 326 ASN A C 1
ATOM 2628 O O . ASN A 1 326 ? 12.789 -11.120 -2.435 1.00 88.12 326 ASN A O 1
ATOM 2632 N N . SER A 1 327 ? 14.656 -12.341 -2.322 1.00 82.75 327 SER A N 1
ATOM 2633 C CA . SER A 1 327 ? 14.031 -13.522 -1.741 1.00 82.75 327 SER A CA 1
ATOM 2634 C C . SER A 1 327 ? 14.443 -13.687 -0.278 1.00 82.75 327 SER A C 1
ATOM 2636 O O . SER A 1 327 ? 15.465 -13.155 0.167 1.00 82.75 327 SER A O 1
ATOM 2638 N N . ASP A 1 328 ? 13.646 -14.428 0.484 1.00 74.19 328 ASP A N 1
ATOM 2639 C CA . ASP A 1 328 ? 13.928 -14.709 1.893 1.00 74.19 328 ASP A CA 1
ATOM 2640 C C . ASP A 1 328 ? 14.944 -15.850 2.121 1.00 74.19 328 ASP A C 1
ATOM 2642 O O . ASP A 1 328 ? 15.357 -16.085 3.259 1.00 74.19 328 ASP A O 1
ATOM 2646 N N . TYR A 1 329 ? 15.373 -16.550 1.060 1.00 67.25 329 TYR A N 1
ATOM 2647 C CA . TYR A 1 329 ? 16.205 -17.770 1.101 1.00 67.25 329 TYR A CA 1
ATOM 2648 C C . TYR A 1 329 ? 15.685 -18.840 2.069 1.00 67.25 329 TYR A C 1
ATOM 2650 O O . TYR A 1 329 ? 16.483 -19.561 2.672 1.00 67.25 329 TYR A O 1
ATOM 2658 N N . GLY A 1 330 ? 14.369 -18.897 2.295 1.00 60.31 330 GLY A N 1
ATOM 2659 C CA . GLY A 1 330 ? 13.756 -19.799 3.270 1.00 60.31 330 GLY A CA 1
ATOM 2660 C C . GLY A 1 330 ? 14.158 -19.527 4.725 1.00 60.31 330 GLY A C 1
ATOM 2661 O O . GLY A 1 330 ? 13.966 -20.382 5.589 1.00 60.31 330 GLY A O 1
ATOM 2662 N N . ARG A 1 331 ? 14.736 -18.358 5.032 1.00 64.69 331 ARG A N 1
ATOM 2663 C CA . ARG A 1 331 ? 15.110 -17.994 6.402 1.00 64.69 331 ARG A CA 1
ATOM 2664 C C . ARG A 1 331 ? 13.901 -17.436 7.142 1.00 64.69 331 ARG A C 1
ATOM 2666 O O . ARG A 1 331 ? 13.240 -16.518 6.667 1.00 64.69 331 ARG A O 1
ATOM 2673 N N . ASN A 1 332 ? 13.666 -17.930 8.353 1.00 71.81 332 ASN A N 1
ATOM 2674 C CA . ASN A 1 332 ? 12.727 -17.324 9.300 1.00 71.81 332 ASN A CA 1
ATOM 2675 C C . ASN A 1 332 ? 13.460 -16.271 10.134 1.00 71.81 332 ASN A C 1
ATOM 2677 O O . ASN A 1 332 ? 13.772 -16.487 11.302 1.00 71.81 332 ASN A O 1
ATOM 2681 N N . ASP A 1 333 ? 13.787 -15.155 9.490 1.00 71.69 333 ASP A N 1
ATOM 2682 C CA . ASP A 1 333 ? 14.551 -14.065 10.091 1.00 71.69 333 ASP A CA 1
ATOM 2683 C C . ASP A 1 333 ? 13.634 -13.045 10.794 1.00 71.69 333 ASP A C 1
ATOM 2685 O O . ASP A 1 333 ? 12.425 -12.960 10.561 1.00 71.69 333 ASP A O 1
ATOM 2689 N N . GLU A 1 334 ? 14.221 -12.236 11.665 1.00 73.94 334 GLU A N 1
ATOM 2690 C CA . GLU A 1 334 ? 13.573 -11.140 12.378 1.00 73.94 334 GLU A CA 1
ATOM 2691 C C . GLU A 1 334 ? 13.208 -9.958 11.492 1.00 73.94 334 GLU A C 1
ATOM 2693 O O . GLU A 1 334 ? 12.309 -9.183 11.816 1.00 73.94 334 GLU A O 1
ATOM 2698 N N . HIS A 1 335 ? 13.859 -9.873 10.338 1.00 78.81 335 HIS A N 1
ATOM 2699 C CA . HIS A 1 335 ? 13.611 -8.861 9.324 1.00 78.81 335 HIS A CA 1
ATOM 2700 C C . HIS A 1 335 ? 12.328 -9.105 8.514 1.00 78.81 335 HIS A C 1
ATOM 2702 O O . HIS A 1 335 ? 11.843 -8.172 7.869 1.00 78.81 335 HIS A O 1
ATOM 2708 N N . TYR A 1 336 ? 11.783 -10.330 8.518 1.00 85.88 336 TYR A N 1
ATOM 2709 C CA . TYR A 1 336 ? 10.720 -10.744 7.597 1.00 85.88 336 TYR A CA 1
ATOM 2710 C C . TYR A 1 336 ? 9.403 -10.975 8.331 1.00 85.88 336 TYR A C 1
ATOM 2712 O O . TYR A 1 336 ? 9.262 -11.935 9.087 1.00 85.88 336 TYR A O 1
ATOM 2720 N N . GLY A 1 337 ? 8.422 -10.116 8.078 1.00 91.44 337 GLY A N 1
ATOM 2721 C CA . GLY A 1 337 ? 7.031 -10.336 8.467 1.00 91.44 337 GLY A CA 1
ATOM 2722 C C . GLY A 1 337 ? 6.121 -10.432 7.246 1.00 91.44 337 GLY A C 1
ATOM 2723 O O . GLY A 1 337 ? 6.591 -10.545 6.114 1.00 91.44 337 GLY A O 1
ATOM 2724 N N . VAL A 1 338 ? 4.815 -10.343 7.474 1.00 95.19 338 VAL A N 1
ATOM 2725 C CA . VAL A 1 338 ? 3.817 -10.232 6.404 1.00 95.19 338 VAL A CA 1
ATOM 2726 C C . VAL A 1 338 ? 2.932 -9.025 6.661 1.00 95.19 338 VAL A C 1
ATOM 2728 O O . VAL A 1 338 ? 2.458 -8.836 7.776 1.00 95.19 338 VAL A O 1
ATOM 2731 N N . ALA A 1 339 ? 2.738 -8.179 5.662 1.00 96.94 339 ALA A N 1
ATOM 2732 C CA . ALA A 1 339 ? 1.730 -7.132 5.675 1.00 96.94 339 ALA A CA 1
ATOM 2733 C C . ALA A 1 339 ? 0.393 -7.684 5.182 1.00 96.94 339 ALA A C 1
ATOM 2735 O O . ALA A 1 339 ? 0.342 -8.676 4.456 1.00 96.94 339 ALA A O 1
ATOM 2736 N N . ALA A 1 340 ? -0.688 -7.012 5.557 1.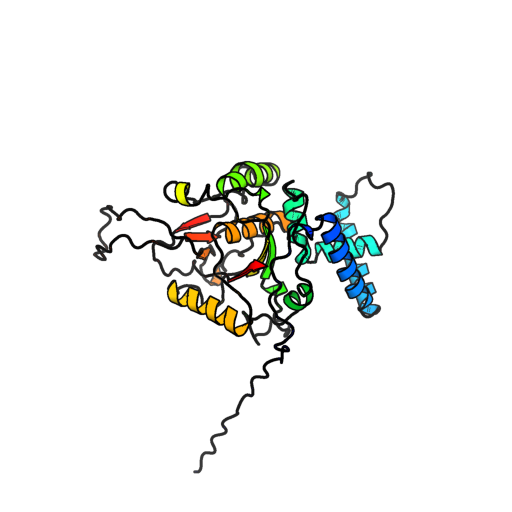00 97.56 340 ALA A N 1
ATOM 2737 C CA . ALA A 1 340 ? -2.018 -7.332 5.067 1.00 97.56 340 ALA A CA 1
ATOM 2738 C C . ALA A 1 340 ? -2.498 -6.238 4.114 1.00 97.56 340 ALA A C 1
ATOM 2740 O O . ALA A 1 340 ? -2.283 -5.047 4.353 1.00 97.56 340 ALA A O 1
ATOM 2741 N N . LEU A 1 341 ? -3.163 -6.649 3.039 1.00 97.75 341 LEU A N 1
ATOM 2742 C CA . LEU A 1 341 ? -3.715 -5.757 2.031 1.00 97.75 341 LEU A CA 1
ATOM 2743 C C . LEU A 1 341 ? -5.171 -6.117 1.749 1.00 97.75 341 LEU A C 1
ATOM 2745 O O . LEU A 1 341 ? -5.496 -7.279 1.525 1.00 97.75 341 LEU A O 1
ATOM 2749 N N . ARG A 1 342 ? -6.039 -5.108 1.715 1.00 96.31 342 ARG A N 1
ATOM 2750 C CA . ARG A 1 342 ? -7.417 -5.197 1.221 1.00 96.31 342 ARG A CA 1
ATOM 2751 C C . ARG A 1 342 ? -7.515 -4.417 -0.087 1.00 96.31 342 ARG A C 1
ATOM 2753 O O . ARG A 1 342 ? -7.065 -3.275 -0.154 1.00 96.31 342 ARG A O 1
ATOM 2760 N N . ARG A 1 343 ? -8.093 -5.033 -1.116 1.00 94.88 343 ARG A N 1
ATOM 2761 C CA . ARG A 1 343 ? -8.359 -4.398 -2.416 1.00 94.88 343 ARG A CA 1
ATOM 2762 C C . ARG A 1 343 ? -9.828 -3.978 -2.496 1.00 94.88 343 ARG A C 1
ATOM 2764 O O . ARG A 1 343 ? -10.672 -4.689 -1.952 1.00 94.88 343 ARG A O 1
ATOM 2771 N N . PHE A 1 344 ? -10.097 -2.865 -3.174 1.00 91.75 344 PHE A N 1
ATOM 2772 C CA . PHE A 1 344 ? -11.441 -2.425 -3.553 1.00 91.75 344 PHE A CA 1
ATOM 2773 C C . PHE A 1 344 ? -11.536 -2.207 -5.060 1.00 91.75 344 PHE A C 1
ATOM 2775 O O . PHE A 1 344 ? -10.507 -1.811 -5.670 1.00 91.75 344 PHE A O 1
#